Protein AF-A0A258KVS5-F1 (afdb_monomer)

Secondary structure (DSSP, 8-state):
-------TTTTTTSSSSTTTTHHHHHTTTGGG----HHHHHHHHHTT---TT-TTHHHHHHHHHHHHHHHHHHHHHHHHHHHHHHHHHHHHHHHHHHHHHHHHHHHHHHHHHHHHHHHHHHHHHHHHHHHHHHHHHHHH-S-EEEEEEEE-GGG-EEEEEEEES-SS-TT-EEEEEEEEEEE-TTS-EEEEEEEEE-TTS-EEE----HHHHHHTT--HHHHHHHHHH--PPPPP-

Foldseek 3Di:
DDDDPPDPVVVVPPVPPVPPPVVVVVVPPVPDDDPDPVVVVVCLVVVHDDPPCVDDSVVVVVVVVVVVVVVVVVVVVVVVVVVVVVVVVVVVVVVVVVVVVVVVVVVVVVVVVVVVVVVVVVVVVVVVVVVVVVVVFVVPQKDKDWDWDQDPPRKIKIKIWIARTPVPRLHTAKMWIWIWDAFPVRDIDIFTQWIAGLVRDTGGDPGDVVSCVRVVHDPVRSVVSNVVHPDDPRRD

Solvent-accessible surface area (backbone atoms only — not comparable to full-atom values): 13832 Å² total; per-residue (Å²): 136,83,89,79,85,78,64,79,69,63,69,67,63,68,68,66,66,73,63,68,67,66,59,67,67,58,70,77,64,69,90,76,68,82,97,47,78,67,58,57,56,54,30,61,75,67,75,47,93,60,96,85,51,92,57,62,58,60,53,50,52,51,51,50,52,48,53,50,50,51,52,51,49,52,51,52,50,53,50,52,51,52,52,48,58,50,51,51,53,54,47,52,54,50,49,52,53,50,52,53,52,48,53,52,50,52,53,52,48,54,52,51,53,52,53,50,52,51,53,52,51,53,50,55,51,50,55,52,51,50,51,52,51,52,49,51,50,69,72,34,63,55,50,77,50,78,49,77,41,85,44,76,95,85,31,41,40,36,22,40,37,34,22,49,27,88,89,47,71,82,46,54,65,42,32,40,25,33,33,61,48,72,34,99,86,73,47,79,43,73,49,59,49,28,35,43,36,48,89,62,51,69,46,70,43,85,70,56,66,68,59,29,61,64,63,71,53,50,75,68,55,52,52,56,51,46,72,65,50,72,74,78,78,55,68,130

pLDDT: mean 76.0, std 19.82, range [28.75, 96.19]

Structure (mmCIF, N/CA/C/O backbone):
data_AF-A0A258KVS5-F1
#
_entry.id   AF-A0A258KVS5-F1
#
loop_
_atom_site.group_PDB
_atom_site.id
_atom_site.type_symbol
_atom_site.label_atom_id
_atom_site.label_alt_id
_atom_site.label_comp_id
_atom_site.label_asym_id
_atom_site.label_entity_id
_atom_site.label_seq_id
_atom_site.pdbx_PDB_ins_code
_atom_site.Cartn_x
_atom_site.Cartn_y
_atom_site.Cartn_z
_atom_site.occupancy
_atom_site.B_iso_or_equiv
_atom_site.auth_seq_id
_atom_site.auth_comp_id
_atom_site.auth_asym_id
_atom_site.auth_atom_id
_atom_site.pdbx_PDB_model_num
ATOM 1 N N . MET A 1 1 ?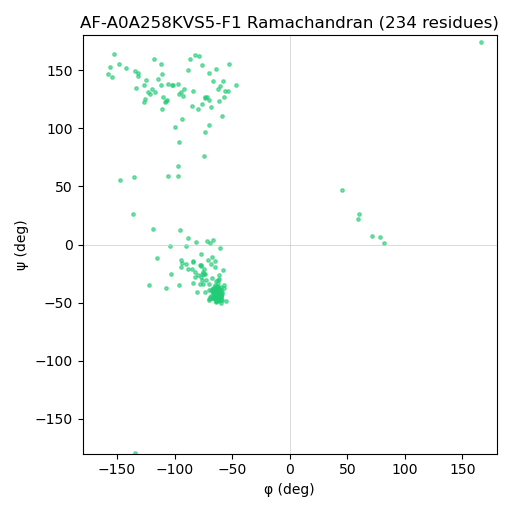 36.774 36.082 -33.974 1.00 36.44 1 MET A N 1
ATOM 2 C CA . MET A 1 1 ? 38.037 35.578 -34.550 1.00 36.44 1 MET A CA 1
ATOM 3 C C . MET A 1 1 ? 37.917 35.651 -36.054 1.00 36.44 1 MET A C 1
ATOM 5 O O . MET A 1 1 ? 36.883 35.271 -36.587 1.00 36.44 1 MET A O 1
ATOM 9 N N . ALA A 1 2 ? 38.902 36.298 -36.667 1.00 28.75 2 ALA A N 1
ATOM 10 C CA . ALA A 1 2 ? 38.872 36.787 -38.032 1.00 28.75 2 ALA A CA 1
ATOM 11 C C . ALA A 1 2 ? 39.049 35.677 -39.078 1.00 28.75 2 ALA A C 1
ATOM 13 O O . ALA A 1 2 ? 39.650 34.636 -38.829 1.00 28.75 2 ALA A O 1
ATOM 14 N N . SER A 1 3 ? 38.500 35.985 -40.246 1.00 33.06 3 SER A N 1
ATOM 15 C CA . SER A 1 3 ? 38.574 35.324 -41.542 1.00 33.06 3 SER A CA 1
ATOM 16 C C . SER A 1 3 ? 39.983 34.921 -41.982 1.00 33.06 3 SER A C 1
ATOM 18 O O . SER A 1 3 ? 40.904 35.734 -41.943 1.00 33.06 3 SER A O 1
ATOM 20 N N . GLY A 1 4 ? 40.098 33.712 -42.529 1.00 34.28 4 GLY A N 1
ATOM 21 C CA . GLY A 1 4 ? 41.262 33.233 -43.274 1.00 34.28 4 GLY A CA 1
ATOM 22 C C . GLY A 1 4 ? 40.831 32.512 -44.549 1.00 34.28 4 GLY A C 1
ATOM 23 O O . GLY A 1 4 ? 41.126 31.336 -44.719 1.00 34.28 4 GLY A O 1
ATOM 24 N N . PHE A 1 5 ? 40.091 33.199 -45.423 1.00 38.22 5 PHE A N 1
ATOM 25 C CA . PHE A 1 5 ? 39.993 32.803 -46.827 1.00 38.22 5 PHE A CA 1
ATOM 26 C C . PHE A 1 5 ? 41.329 33.175 -47.472 1.00 38.22 5 PHE A C 1
ATOM 28 O O . PHE A 1 5 ? 41.565 34.337 -47.796 1.00 38.22 5 PHE A O 1
ATOM 35 N N . VAL A 1 6 ? 42.233 32.203 -47.577 1.00 40.81 6 VAL A N 1
ATOM 36 C CA . VAL A 1 6 ? 43.393 32.340 -48.454 1.00 40.81 6 VAL A CA 1
ATOM 37 C C . VAL A 1 6 ? 42.910 32.034 -49.865 1.00 40.81 6 VAL A C 1
ATOM 39 O O . VAL A 1 6 ? 42.393 30.962 -50.167 1.00 40.81 6 VAL A O 1
ATOM 42 N N . ASP A 1 7 ? 43.018 33.076 -50.665 1.00 35.62 7 ASP A N 1
ATOM 43 C CA . ASP A 1 7 ? 42.535 33.278 -52.013 1.00 35.62 7 ASP A CA 1
ATOM 44 C C . ASP A 1 7 ? 43.112 32.232 -52.993 1.00 35.62 7 ASP A C 1
ATOM 46 O O . ASP A 1 7 ? 44.305 32.208 -53.303 1.00 35.62 7 ASP A O 1
ATOM 50 N N . LEU A 1 8 ? 42.250 31.328 -53.474 1.00 39.56 8 LEU A N 1
ATOM 51 C CA . LEU A 1 8 ? 42.591 30.243 -54.410 1.00 39.56 8 LEU A CA 1
ATOM 52 C C . LEU A 1 8 ? 42.980 30.780 -55.806 1.00 39.56 8 LEU A C 1
ATOM 54 O O . LEU A 1 8 ? 43.503 30.041 -56.638 1.00 39.56 8 LEU A O 1
ATOM 58 N N . LEU A 1 9 ? 42.751 32.072 -56.068 1.00 42.84 9 LEU A N 1
ATOM 59 C CA . LEU A 1 9 ? 43.090 32.731 -57.330 1.00 42.84 9 LEU A CA 1
ATOM 60 C C . LEU A 1 9 ? 44.546 33.217 -57.391 1.00 42.84 9 LEU A C 1
ATOM 62 O O . LEU A 1 9 ? 45.088 33.358 -58.486 1.00 42.84 9 LEU A O 1
ATOM 66 N N . THR A 1 10 ? 45.230 33.404 -56.257 1.00 46.06 10 THR A N 1
ATOM 67 C CA . THR A 1 10 ? 46.621 33.899 -56.255 1.00 46.06 10 THR A CA 1
ATOM 68 C C . THR A 1 10 ? 47.655 32.795 -56.502 1.00 46.06 10 THR A C 1
ATOM 70 O O . THR A 1 10 ? 48.731 33.073 -57.026 1.00 46.06 10 THR A O 1
ATOM 73 N N . VAL A 1 11 ? 47.333 31.527 -56.216 1.00 43.44 11 VAL A N 1
ATOM 74 C CA . VAL A 1 11 ? 48.232 30.386 -56.498 1.00 43.44 11 VAL A CA 1
ATOM 75 C C . VAL A 1 11 ? 48.241 30.025 -57.993 1.00 43.44 11 VAL A C 1
ATOM 77 O O . VAL A 1 11 ? 49.251 29.551 -58.508 1.00 43.44 11 VAL A O 1
ATOM 80 N N . GLY A 1 12 ? 47.166 30.335 -58.728 1.00 38.31 12 GLY A N 1
ATOM 81 C CA . GLY A 1 12 ? 47.080 30.103 -60.175 1.00 38.31 12 GLY A CA 1
ATOM 82 C C . GLY A 1 12 ? 47.888 31.084 -61.038 1.00 38.31 12 GLY A C 1
ATOM 83 O O . GLY A 1 12 ? 48.223 30.761 -62.174 1.00 38.31 12 GLY A O 1
ATOM 84 N N . ALA A 1 13 ? 48.236 32.264 -60.514 1.00 43.47 13 ALA A N 1
ATOM 85 C CA . ALA A 1 13 ? 48.866 33.333 -61.296 1.00 43.47 13 ALA A CA 1
ATOM 86 C C . ALA A 1 13 ? 50.408 33.345 -61.245 1.00 43.47 13 ALA A C 1
ATOM 88 O O . ALA A 1 13 ? 51.042 33.972 -62.089 1.00 43.47 13 ALA A O 1
ATOM 89 N N . VAL A 1 14 ? 51.034 32.645 -60.291 1.00 39.22 14 VAL A N 1
ATOM 90 C CA . VAL A 1 14 ? 52.507 32.641 -60.140 1.00 39.22 14 VAL A CA 1
ATOM 91 C C . VAL A 1 14 ? 53.177 31.523 -60.960 1.00 39.22 14 VAL A C 1
ATOM 93 O O . VAL A 1 14 ? 54.363 31.605 -61.270 1.00 39.22 14 VAL A O 1
ATOM 96 N N . GLY A 1 15 ? 52.423 30.513 -61.408 1.00 36.06 15 GLY A N 1
ATOM 97 C CA . GLY A 1 15 ? 52.955 29.413 -62.227 1.00 36.06 15 GLY A CA 1
ATOM 98 C C . GLY A 1 15 ? 53.182 29.746 -63.709 1.00 36.06 15 GLY A C 1
ATOM 99 O O . GLY A 1 15 ? 53.924 29.040 -64.387 1.00 36.06 15 GLY A O 1
ATOM 100 N N . THR A 1 16 ? 52.578 30.814 -64.235 1.00 42.34 16 THR A N 1
ATOM 101 C CA . THR A 1 16 ? 52.536 31.085 -65.685 1.00 42.34 16 THR A CA 1
ATOM 102 C C . THR A 1 16 ? 53.640 32.011 -66.200 1.00 42.34 16 THR A C 1
ATOM 104 O O . THR A 1 16 ? 53.875 32.050 -67.404 1.00 42.34 16 THR A O 1
ATOM 107 N N . ILE A 1 17 ? 54.378 32.710 -65.331 1.00 43.97 17 ILE A N 1
ATOM 108 C CA . ILE A 1 17 ? 55.394 33.691 -65.769 1.00 43.97 17 ILE A CA 1
ATOM 109 C C . ILE A 1 17 ? 56.811 33.084 -65.851 1.00 43.97 17 ILE A C 1
ATOM 111 O O . ILE A 1 17 ? 57.651 33.577 -66.601 1.00 43.97 17 ILE A O 1
ATOM 115 N N . ALA A 1 18 ? 57.082 31.952 -65.192 1.00 41.22 18 ALA A N 1
ATOM 116 C CA . ALA A 1 18 ? 58.404 31.311 -65.239 1.00 41.22 18 ALA A CA 1
ATOM 117 C C . ALA A 1 18 ? 58.687 30.527 -66.543 1.00 41.22 18 ALA A C 1
ATOM 119 O O . ALA A 1 18 ? 59.847 30.292 -66.876 1.00 41.22 18 ALA A O 1
ATOM 120 N N . PHE A 1 19 ? 57.657 30.171 -67.321 1.00 37.03 19 PHE A N 1
ATOM 121 C CA . PHE A 1 19 ? 57.820 29.448 -68.594 1.00 37.03 19 PHE A CA 1
ATOM 122 C C . PHE A 1 19 ? 58.135 30.354 -69.799 1.00 37.03 19 PHE A C 1
ATOM 124 O O . PHE A 1 19 ? 58.582 29.863 -70.832 1.00 37.03 19 PHE A O 1
ATOM 131 N N . GLY A 1 20 ? 57.947 31.673 -69.686 1.00 41.50 20 GLY A N 1
ATOM 132 C CA . GLY A 1 20 ? 58.030 32.586 -70.835 1.00 41.50 20 GLY A CA 1
ATOM 133 C C . GLY A 1 20 ? 59.446 32.893 -71.337 1.00 41.50 20 GLY A C 1
ATOM 134 O O . GLY A 1 20 ? 59.615 33.237 -72.503 1.00 41.50 20 GLY A O 1
ATOM 135 N N . VAL A 1 21 ? 60.476 32.761 -70.494 1.00 42.59 21 VAL A N 1
ATOM 136 C CA . VAL A 1 21 ? 61.839 33.221 -70.840 1.00 42.59 21 VAL A CA 1
ATOM 137 C C . VAL A 1 21 ? 62.775 32.065 -71.227 1.00 42.59 21 VAL A C 1
ATOM 139 O O . VAL A 1 21 ? 63.681 32.253 -72.035 1.00 42.59 21 VAL A O 1
ATOM 142 N N . GLY A 1 22 ? 62.523 30.841 -70.747 1.00 35.72 22 GLY A N 1
ATOM 143 C CA . GLY A 1 22 ? 63.329 29.659 -71.094 1.00 35.72 22 GLY A CA 1
ATOM 144 C C . GLY A 1 22 ? 63.110 29.132 -72.521 1.00 35.72 22 GLY A C 1
ATOM 145 O O . GLY A 1 22 ? 64.015 28.544 -73.109 1.00 35.72 22 GLY A O 1
ATOM 146 N N . VAL A 1 23 ? 61.936 29.388 -73.110 1.00 43.19 23 VAL A N 1
ATOM 147 C CA . VAL A 1 23 ? 61.556 28.890 -74.448 1.00 43.19 23 VAL A CA 1
ATOM 148 C C . VAL A 1 23 ? 62.272 29.643 -75.580 1.00 43.19 23 VAL A C 1
ATOM 150 O O . VAL A 1 23 ? 62.512 29.078 -76.644 1.00 43.19 23 VAL A O 1
ATOM 153 N N . ILE A 1 24 ? 62.694 30.892 -75.357 1.00 42.50 24 ILE A N 1
ATOM 154 C CA . ILE A 1 24 ? 63.277 31.732 -76.419 1.00 42.50 24 ILE A CA 1
ATOM 155 C C . ILE A 1 24 ? 64.755 31.394 -76.685 1.00 42.50 24 ILE A C 1
ATOM 157 O O . ILE A 1 24 ? 65.228 31.555 -77.808 1.00 42.50 24 ILE A O 1
ATOM 161 N N . VAL A 1 25 ? 65.490 30.852 -75.706 1.00 40.28 25 VAL A N 1
ATOM 162 C CA . VAL A 1 25 ? 66.917 30.513 -75.897 1.00 40.28 25 VAL A CA 1
ATOM 163 C C . VAL A 1 25 ? 67.105 29.153 -76.588 1.00 40.28 25 VAL A C 1
ATOM 165 O O . VAL A 1 25 ? 68.066 28.972 -77.334 1.00 40.28 25 VAL A O 1
ATOM 168 N N . LEU A 1 26 ? 66.165 28.215 -76.435 1.00 41.03 26 LEU A N 1
ATOM 169 C CA . LEU A 1 26 ? 66.233 26.899 -77.092 1.00 41.03 26 LEU A CA 1
ATOM 170 C C . LEU A 1 26 ? 65.863 26.929 -78.584 1.00 41.03 26 LEU A C 1
ATOM 172 O O . LEU A 1 26 ? 66.249 26.025 -79.323 1.00 41.03 26 LEU A O 1
ATOM 176 N N . PHE A 1 27 ? 65.192 27.983 -79.054 1.00 38.59 27 PHE A N 1
ATOM 177 C CA . PHE A 1 27 ? 64.803 28.124 -80.462 1.00 38.59 27 PHE A CA 1
ATOM 178 C C . PHE A 1 27 ? 65.981 28.392 -81.416 1.00 38.59 27 PHE A C 1
ATOM 180 O O . PHE A 1 27 ? 65.820 28.270 -82.625 1.00 38.59 27 PHE A O 1
ATOM 187 N N . ASN A 1 28 ? 67.166 28.745 -80.901 1.00 38.47 28 ASN A N 1
ATOM 188 C CA . ASN A 1 28 ? 68.306 29.146 -81.738 1.00 38.47 28 ASN A CA 1
ATOM 189 C C . ASN A 1 28 ? 69.404 28.073 -81.879 1.00 38.47 28 ASN A C 1
ATOM 191 O O . ASN A 1 28 ? 70.387 28.296 -82.577 1.00 38.47 28 ASN A O 1
ATOM 195 N N . ILE A 1 29 ? 69.263 26.911 -81.226 1.00 40.59 29 ILE A N 1
ATOM 196 C CA . ILE A 1 29 ? 70.264 25.822 -81.285 1.00 40.59 29 ILE A CA 1
ATOM 197 C C . ILE A 1 29 ? 69.701 24.555 -81.964 1.00 40.59 29 ILE A C 1
ATOM 199 O O . ILE A 1 29 ? 70.454 23.661 -82.342 1.00 40.59 29 ILE A O 1
ATOM 203 N N . SER A 1 30 ? 68.388 24.466 -82.204 1.00 38.56 30 SER A N 1
ATOM 204 C CA . SER A 1 30 ? 67.764 23.279 -82.812 1.00 38.56 30 SER A CA 1
ATOM 205 C C . SER A 1 30 ? 67.952 23.156 -84.331 1.00 38.56 30 SER A C 1
ATOM 207 O O . SER A 1 30 ? 67.651 22.104 -84.892 1.00 38.56 30 SER A O 1
ATOM 209 N N . SER A 1 31 ? 68.491 24.169 -85.018 1.00 41.91 31 SER A N 1
ATOM 210 C CA . SER A 1 31 ? 68.641 24.142 -86.480 1.00 41.91 31 SER A CA 1
ATOM 211 C C . SER A 1 31 ? 69.869 23.372 -86.991 1.00 41.91 31 SER A C 1
ATOM 213 O O . SER A 1 31 ? 70.094 23.346 -88.200 1.00 41.91 31 SER A O 1
ATOM 215 N N . THR A 1 32 ? 70.681 22.754 -86.120 1.00 45.75 32 THR A N 1
ATOM 216 C CA . THR A 1 32 ? 71.966 22.141 -86.524 1.00 45.75 32 THR A CA 1
ATOM 217 C C . THR A 1 32 ? 72.266 20.754 -85.939 1.00 45.75 32 THR A C 1
ATOM 219 O O . THR A 1 32 ? 73.435 20.375 -85.868 1.00 45.75 32 THR A O 1
ATOM 222 N N . MET A 1 33 ? 71.261 19.946 -85.571 1.00 46.28 33 MET A N 1
ATOM 223 C CA . MET A 1 33 ? 71.503 18.560 -85.121 1.00 46.28 33 MET A CA 1
ATOM 224 C C . MET A 1 33 ? 70.921 17.475 -86.046 1.00 46.28 33 MET A C 1
ATOM 226 O O . MET A 1 33 ? 69.843 17.656 -86.617 1.00 46.28 33 MET A O 1
ATOM 230 N N . PRO A 1 34 ? 71.644 16.348 -86.227 1.00 45.03 34 PRO A N 1
ATOM 231 C CA . PRO A 1 34 ? 71.310 15.314 -87.202 1.00 45.03 34 PRO A CA 1
ATOM 232 C C . PRO A 1 34 ? 70.049 14.530 -86.814 1.00 45.03 34 PRO A C 1
ATOM 234 O O . PRO A 1 34 ? 69.756 14.303 -85.640 1.00 45.03 34 PRO A O 1
ATOM 237 N N . LYS A 1 35 ? 69.303 14.103 -87.837 1.00 48.59 35 LYS A N 1
ATOM 238 C CA . LYS A 1 35 ? 68.058 13.329 -87.733 1.00 48.59 35 LYS A CA 1
ATOM 239 C C . LYS A 1 35 ? 68.349 11.870 -87.359 1.00 48.59 35 LYS A C 1
ATOM 241 O O . LYS A 1 35 ? 68.293 11.000 -88.223 1.00 48.59 35 LYS A O 1
ATOM 246 N N . ASP A 1 36 ? 68.659 11.615 -86.089 1.00 50.59 36 ASP A N 1
ATOM 247 C CA . ASP A 1 36 ? 68.833 10.262 -85.546 1.00 50.59 36 ASP A CA 1
ATOM 248 C C . ASP A 1 36 ? 67.648 9.826 -84.652 1.00 50.59 36 ASP A C 1
ATOM 250 O O . ASP A 1 36 ? 67.195 10.588 -83.791 1.00 50.59 36 ASP A O 1
ATOM 254 N N . PRO A 1 37 ? 67.165 8.571 -84.765 1.00 54.38 37 PRO A N 1
ATOM 255 C CA . PRO A 1 37 ? 65.982 8.067 -84.048 1.00 54.38 37 PRO A CA 1
ATOM 256 C C . PRO A 1 37 ? 66.176 7.929 -82.526 1.00 54.38 37 PRO A C 1
ATOM 258 O O . PRO A 1 37 ? 65.206 7.819 -81.774 1.00 54.38 37 PRO A O 1
ATOM 261 N N . ILE A 1 38 ? 67.423 7.941 -82.049 1.00 52.75 38 ILE A N 1
ATOM 262 C CA . ILE A 1 38 ? 67.758 7.896 -80.618 1.00 52.75 38 ILE A CA 1
ATOM 263 C C . ILE A 1 38 ? 67.499 9.265 -79.962 1.00 52.75 38 ILE A C 1
ATOM 265 O O . ILE A 1 38 ? 67.027 9.327 -78.826 1.00 52.75 38 ILE A O 1
ATOM 269 N N . VAL A 1 39 ? 67.719 10.358 -80.701 1.00 54.00 39 VAL A N 1
ATOM 270 C CA . VAL A 1 39 ? 67.508 11.737 -80.232 1.00 54.00 39 VAL A CA 1
ATOM 271 C C . VAL A 1 39 ? 66.013 12.034 -80.075 1.00 54.00 39 VAL A C 1
ATOM 273 O O . VAL A 1 39 ? 65.602 12.596 -79.064 1.00 54.00 39 VAL A O 1
ATOM 276 N N . ALA A 1 40 ? 65.172 11.548 -80.992 1.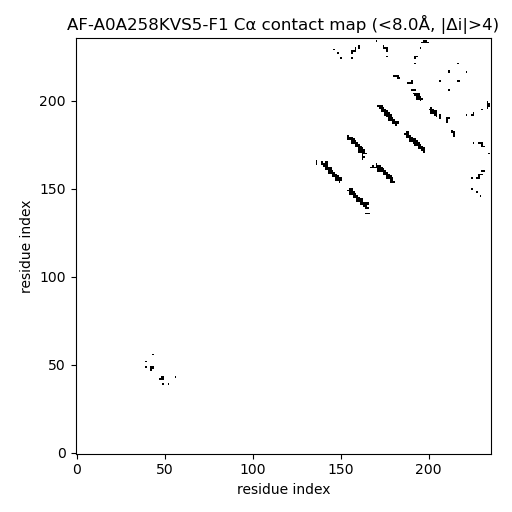00 51.69 40 ALA A N 1
ATOM 277 C CA . ALA A 1 40 ? 63.713 11.674 -80.898 1.00 51.69 40 ALA A CA 1
ATOM 278 C C . ALA A 1 40 ? 63.123 10.978 -79.651 1.00 51.69 40 ALA A C 1
ATOM 280 O O . ALA A 1 40 ? 62.225 11.514 -79.000 1.00 51.69 40 ALA A O 1
ATOM 281 N N . LYS A 1 41 ? 63.664 9.814 -79.256 1.00 51.75 41 LYS A N 1
ATOM 282 C CA . LYS A 1 41 ? 63.253 9.114 -78.022 1.00 51.75 41 LYS A CA 1
ATOM 283 C C . LYS A 1 41 ? 63.666 9.857 -76.750 1.00 51.75 41 LYS A C 1
ATOM 285 O O . LYS A 1 41 ? 62.883 9.904 -75.805 1.00 51.75 41 LYS A O 1
ATOM 290 N N . ALA A 1 42 ? 64.860 10.451 -76.727 1.00 52.06 42 ALA A N 1
ATOM 291 C CA . ALA A 1 42 ? 65.316 11.269 -75.602 1.00 52.06 42 ALA A CA 1
ATOM 292 C C . ALA A 1 42 ? 64.484 12.558 -75.457 1.00 52.06 42 ALA A C 1
ATOM 294 O O . ALA A 1 42 ? 64.134 12.942 -74.344 1.00 52.06 42 ALA A O 1
ATOM 295 N N . LEU A 1 43 ? 64.096 13.180 -76.575 1.00 54.28 43 LEU A N 1
ATOM 296 C CA . LEU A 1 43 ? 63.262 14.387 -76.592 1.00 54.28 43 LEU A CA 1
ATOM 297 C C . LEU A 1 43 ? 61.807 14.123 -76.165 1.00 54.28 43 LEU A C 1
ATOM 299 O O . LEU A 1 43 ? 61.231 14.945 -75.459 1.00 54.28 43 LEU A O 1
ATOM 303 N N . CYS A 1 44 ? 61.245 12.952 -76.490 1.00 55.66 44 CYS A N 1
ATOM 304 C CA . CYS A 1 44 ? 59.922 12.522 -76.011 1.00 55.66 44 CYS A CA 1
ATOM 305 C C . CYS A 1 44 ? 59.905 12.251 -74.484 1.00 55.66 44 CYS A C 1
ATOM 307 O O . CYS A 1 44 ? 58.883 12.471 -73.837 1.00 55.66 44 CYS A O 1
ATOM 309 N N . PHE A 1 45 ? 61.035 11.841 -73.884 1.00 54.06 45 PHE A N 1
ATOM 310 C CA . PHE A 1 45 ? 61.190 11.712 -72.422 1.00 54.06 45 PHE A CA 1
ATOM 311 C C . PHE A 1 45 ? 61.391 13.069 -71.714 1.00 54.06 45 PHE A C 1
ATOM 313 O O . PHE A 1 45 ? 61.012 13.217 -70.557 1.00 54.06 45 PHE A O 1
ATOM 320 N N . LEU A 1 46 ? 61.962 14.061 -72.410 1.00 53.19 46 LEU A N 1
ATOM 321 C CA . LEU A 1 46 ? 62.268 15.412 -71.906 1.00 53.19 46 LEU A CA 1
ATOM 322 C C . LEU A 1 46 ? 61.184 16.468 -72.220 1.00 53.19 46 LEU A C 1
ATOM 324 O O . LEU A 1 46 ? 61.433 17.658 -72.057 1.00 53.19 46 LEU A O 1
ATOM 328 N N . GLU A 1 47 ? 59.996 16.049 -72.668 1.00 52.09 47 GLU A N 1
ATOM 329 C CA . GLU A 1 47 ? 58.837 16.914 -72.970 1.00 52.09 47 GLU A CA 1
ATOM 330 C C . GLU A 1 47 ? 59.060 18.007 -74.041 1.00 52.09 47 GLU A C 1
ATOM 332 O O . GLU A 1 47 ? 58.302 18.976 -74.106 1.00 52.09 47 GLU A O 1
ATOM 337 N N . LEU A 1 48 ? 60.049 17.858 -74.929 1.00 49.22 48 LEU A N 1
ATOM 338 C CA . LEU A 1 48 ? 60.290 18.813 -76.019 1.00 49.22 48 LEU A CA 1
ATOM 339 C C . LEU A 1 48 ? 59.585 18.364 -77.315 1.00 49.22 48 LEU A C 1
ATOM 341 O O . LEU A 1 48 ? 59.743 17.207 -77.717 1.00 49.22 48 LEU A O 1
ATOM 345 N N . PRO A 1 49 ? 58.826 19.242 -78.006 1.00 46.88 49 PRO A N 1
ATOM 346 C CA . PRO A 1 49 ? 58.175 18.888 -79.264 1.00 46.88 49 PRO A CA 1
ATOM 347 C C . PRO A 1 49 ? 59.228 18.679 -80.364 1.00 46.88 49 PRO A C 1
ATOM 349 O O . PRO A 1 49 ? 59.969 19.598 -80.707 1.00 46.88 49 PRO A O 1
ATOM 352 N N . TYR A 1 50 ? 59.299 17.462 -80.912 1.00 44.94 50 TYR A N 1
ATOM 353 C CA . TYR A 1 50 ? 60.149 17.120 -82.055 1.00 44.94 50 TYR A CA 1
ATOM 354 C C . TYR A 1 50 ? 59.283 16.911 -83.302 1.00 44.94 50 TYR A C 1
ATOM 356 O O . TYR A 1 50 ? 58.380 16.076 -83.314 1.00 44.94 50 TYR A O 1
ATOM 364 N N . GLU A 1 51 ? 59.583 17.672 -84.351 1.00 47.62 51 GLU A N 1
ATOM 365 C CA . GLU A 1 51 ? 58.763 17.880 -85.557 1.00 47.62 51 GLU A CA 1
ATOM 366 C C . GLU A 1 51 ? 58.633 16.650 -86.483 1.00 47.62 51 GLU A C 1
ATOM 368 O O . GLU A 1 51 ? 58.005 16.736 -87.531 1.00 47.62 51 GLU A O 1
ATOM 373 N N . SER A 1 52 ? 59.226 15.496 -86.146 1.00 48.19 52 SER A N 1
ATOM 374 C CA . SER A 1 52 ? 59.253 14.329 -87.046 1.00 48.19 52 SER A CA 1
ATOM 375 C C . SER A 1 52 ? 58.576 13.059 -86.520 1.00 48.19 52 SER A C 1
ATOM 377 O O . SER A 1 52 ? 58.774 11.996 -87.109 1.00 48.19 52 SER A O 1
ATOM 379 N N . ASP A 1 53 ? 57.792 13.124 -85.441 1.00 50.28 53 ASP A N 1
ATOM 380 C CA . ASP A 1 53 ? 57.022 11.962 -84.969 1.00 50.28 53 ASP A CA 1
ATOM 381 C C . ASP A 1 53 ? 55.684 12.370 -84.320 1.00 50.28 53 ASP A C 1
ATOM 383 O O . ASP A 1 53 ? 55.383 12.046 -83.169 1.00 50.28 53 ASP A O 1
ATOM 387 N N . GLU A 1 54 ? 54.869 13.119 -85.073 1.00 52.84 54 GLU A N 1
ATOM 388 C CA . GLU A 1 54 ? 53.600 13.733 -84.633 1.00 52.84 54 GLU A CA 1
ATOM 389 C C . GLU A 1 54 ? 52.514 12.742 -84.152 1.00 52.84 54 GLU A C 1
ATOM 391 O O . GLU A 1 54 ? 51.457 13.158 -83.683 1.00 52.84 54 GLU A O 1
ATOM 396 N N . GLY A 1 55 ? 52.742 11.426 -84.212 1.00 55.75 55 GLY A N 1
ATOM 397 C CA . GLY A 1 55 ? 51.741 10.421 -83.833 1.00 55.75 55 GLY A CA 1
ATOM 398 C C . GLY A 1 55 ? 52.156 9.452 -82.728 1.00 55.75 55 GLY A C 1
ATOM 399 O O . GLY A 1 55 ? 51.308 9.024 -81.939 1.00 55.75 55 GLY A O 1
ATOM 400 N N . SER A 1 56 ? 53.432 9.062 -82.653 1.00 60.06 56 SER A N 1
ATOM 401 C CA . SER A 1 56 ? 53.846 7.927 -81.815 1.00 60.06 56 SER A CA 1
ATOM 402 C C . SER A 1 56 ? 53.993 8.305 -80.330 1.00 60.06 56 SER A C 1
ATOM 404 O O . SER A 1 56 ? 53.519 7.572 -79.453 1.00 60.06 56 SER A O 1
ATOM 406 N N . CYS A 1 57 ? 54.561 9.483 -80.042 1.00 61.09 57 CYS A N 1
ATOM 407 C CA . CYS A 1 57 ? 54.816 9.974 -78.684 1.00 61.09 57 CYS A CA 1
ATOM 408 C C . CYS A 1 57 ? 53.500 10.337 -77.964 1.00 61.09 57 CYS A C 1
ATOM 410 O O . CYS A 1 57 ? 53.234 9.857 -76.859 1.00 61.09 57 CYS A O 1
ATOM 412 N N . PHE A 1 58 ? 52.603 11.076 -78.631 1.00 63.31 58 PHE A N 1
ATOM 413 C CA . PHE A 1 58 ? 51.280 11.427 -78.096 1.00 63.31 58 PHE A CA 1
ATOM 414 C C . PHE A 1 58 ? 50.404 10.193 -77.843 1.00 63.31 58 PHE A C 1
ATOM 416 O O . PHE A 1 58 ? 49.813 10.057 -76.773 1.00 63.31 58 PHE A O 1
ATOM 423 N N . LYS A 1 59 ? 50.362 9.241 -78.786 1.00 68.12 59 LYS A N 1
ATOM 424 C CA . LYS A 1 59 ? 49.585 7.999 -78.636 1.00 68.12 59 LYS A CA 1
ATOM 425 C C . LYS A 1 59 ? 50.091 7.137 -77.480 1.00 68.12 59 LYS A C 1
ATOM 427 O O . LYS A 1 59 ? 49.286 6.504 -76.801 1.00 68.12 59 LYS A O 1
ATOM 432 N N . THR A 1 60 ? 51.401 7.117 -77.245 1.00 72.81 60 THR A N 1
ATOM 433 C CA . THR A 1 60 ? 51.999 6.395 -76.113 1.00 72.81 60 THR A CA 1
ATOM 434 C C . THR A 1 60 ? 51.639 7.064 -74.784 1.00 72.81 60 THR A C 1
ATOM 436 O O . THR A 1 60 ? 51.159 6.380 -73.882 1.00 72.81 60 THR A O 1
ATOM 439 N N . ARG A 1 61 ? 51.738 8.398 -74.692 1.00 70.06 61 ARG A N 1
ATOM 440 C CA . ARG A 1 61 ? 51.341 9.175 -73.502 1.00 70.06 61 ARG A CA 1
ATOM 441 C C . ARG A 1 61 ? 49.850 9.042 -73.191 1.00 70.06 61 ARG A C 1
ATOM 443 O O . ARG A 1 61 ? 49.481 8.844 -72.040 1.00 70.06 61 ARG A O 1
ATOM 450 N N . LEU A 1 62 ? 48.995 9.099 -74.211 1.00 71.19 62 LEU A N 1
ATOM 451 C CA . LEU A 1 62 ? 47.547 8.973 -74.053 1.00 71.19 62 LEU A CA 1
ATOM 452 C C . LEU A 1 62 ? 47.148 7.559 -73.610 1.00 71.19 62 LEU A C 1
ATOM 454 O O . LEU A 1 62 ? 46.304 7.413 -72.733 1.00 71.19 62 LEU A O 1
ATOM 458 N N . LYS A 1 63 ? 47.802 6.517 -74.141 1.00 75.62 63 LYS A N 1
ATOM 459 C CA . LYS A 1 63 ? 47.630 5.140 -73.651 1.00 75.62 63 LYS A CA 1
ATOM 460 C C . LYS A 1 63 ? 48.080 4.982 -72.201 1.00 75.62 63 LYS A C 1
ATOM 462 O O . LYS A 1 63 ? 47.369 4.355 -71.425 1.00 75.62 63 LYS A O 1
ATOM 467 N N . GLN A 1 64 ? 49.225 5.556 -71.835 1.00 77.56 64 GLN A N 1
ATOM 468 C CA . GLN A 1 64 ? 49.736 5.493 -70.468 1.00 77.56 64 GLN A CA 1
ATOM 469 C C . GLN A 1 64 ? 48.808 6.232 -69.491 1.00 77.56 64 GLN A C 1
ATOM 471 O O . GLN A 1 64 ? 48.406 5.652 -68.487 1.00 77.56 64 GLN A O 1
ATOM 476 N N . GLY A 1 65 ? 48.371 7.449 -69.831 1.00 75.69 65 GLY A N 1
ATOM 477 C CA . GLY A 1 65 ? 47.427 8.226 -69.023 1.00 75.69 65 GLY A CA 1
ATOM 478 C C . GLY A 1 65 ? 46.052 7.564 -68.887 1.00 75.69 65 GLY A C 1
ATOM 479 O O . GLY A 1 65 ? 45.494 7.553 -67.794 1.00 75.69 65 GLY A O 1
ATOM 480 N N . LEU A 1 66 ? 45.526 6.950 -69.955 1.00 78.38 66 LEU A N 1
ATOM 481 C CA . LEU A 1 66 ? 44.295 6.151 -69.883 1.00 78.38 66 LEU A CA 1
ATOM 482 C C . LEU A 1 66 ? 44.469 4.924 -68.984 1.00 78.38 66 LEU A C 1
ATOM 484 O O . LEU A 1 66 ? 43.612 4.682 -68.143 1.00 78.38 66 LEU A O 1
ATOM 488 N N . SER A 1 67 ? 45.584 4.196 -69.105 1.00 80.88 67 SER A N 1
ATOM 489 C CA . SER A 1 67 ? 45.848 3.024 -68.258 1.00 80.88 67 SER A CA 1
ATOM 490 C C . SER A 1 67 ? 46.019 3.387 -66.780 1.00 80.88 67 SER A C 1
ATOM 492 O O . SER A 1 67 ? 45.593 2.649 -65.895 1.00 80.88 67 SER A O 1
ATOM 494 N N . GLU A 1 68 ? 46.604 4.551 -66.490 1.00 85.38 68 GLU A N 1
ATOM 495 C CA . GLU A 1 68 ? 46.758 5.042 -65.125 1.00 85.38 68 GLU A CA 1
ATOM 496 C C . GLU A 1 68 ? 45.424 5.531 -64.552 1.00 85.38 68 GLU A C 1
ATOM 498 O O . GLU A 1 68 ? 45.095 5.206 -63.412 1.00 85.38 68 GLU A O 1
ATOM 503 N N . MET A 1 69 ? 44.614 6.230 -65.355 1.00 80.50 69 MET A N 1
ATOM 504 C CA . MET A 1 69 ? 43.261 6.640 -64.978 1.00 80.50 69 MET A CA 1
ATOM 505 C C . MET A 1 69 ? 42.351 5.431 -64.729 1.00 80.50 69 MET A C 1
ATOM 507 O O . MET A 1 69 ? 41.627 5.418 -63.737 1.00 80.50 69 MET A O 1
ATOM 511 N N . GLU A 1 70 ? 42.410 4.407 -65.582 1.00 86.31 70 GLU A N 1
ATOM 512 C CA . GLU A 1 70 ? 41.669 3.153 -65.416 1.00 86.31 70 GLU A CA 1
ATOM 513 C C . GLU A 1 70 ? 42.073 2.451 -64.114 1.00 86.31 70 GLU A C 1
ATOM 515 O O . GLU A 1 70 ? 41.211 2.113 -63.304 1.00 86.31 70 GLU A O 1
ATOM 520 N N . ARG A 1 71 ? 43.380 2.359 -63.828 1.00 89.31 71 ARG A N 1
ATOM 521 C CA . ARG A 1 71 ? 43.887 1.795 -62.569 1.00 89.31 71 ARG A CA 1
ATOM 522 C C . ARG A 1 71 ? 43.411 2.579 -61.342 1.00 89.31 71 ARG A C 1
ATOM 524 O O . ARG A 1 71 ? 43.011 1.976 -60.349 1.00 89.31 71 ARG A O 1
ATOM 531 N N . VAL A 1 72 ? 43.452 3.913 -61.385 1.00 89.75 72 VAL A N 1
ATOM 532 C CA . VAL A 1 72 ? 42.971 4.768 -60.284 1.00 89.75 72 VAL A CA 1
ATOM 533 C C . VAL A 1 72 ? 41.461 4.618 -60.103 1.00 89.75 72 VAL A C 1
ATOM 535 O O . VAL A 1 72 ? 40.989 4.519 -58.971 1.00 89.75 72 VAL A O 1
ATOM 538 N N . TYR A 1 73 ? 40.702 4.553 -61.196 1.00 89.75 73 TYR A N 1
ATOM 539 C CA . TYR A 1 73 ? 39.257 4.355 -61.157 1.00 89.75 73 TYR A CA 1
ATOM 540 C C . TYR A 1 73 ? 38.884 2.996 -60.554 1.00 89.75 73 TYR A C 1
ATOM 542 O O . TYR A 1 73 ? 38.018 2.935 -59.679 1.00 89.75 73 TYR A O 1
ATOM 550 N N . GLU A 1 74 ? 39.559 1.915 -60.953 1.00 91.00 74 GLU A N 1
ATOM 551 C CA . GLU A 1 74 ? 39.351 0.592 -60.359 1.00 91.00 74 GLU A CA 1
ATOM 552 C C . GLU A 1 74 ? 39.692 0.574 -58.867 1.00 91.00 74 GLU A C 1
ATOM 554 O O . GLU A 1 74 ? 38.920 0.036 -58.073 1.00 91.00 74 GLU A O 1
ATOM 559 N N . GLN A 1 75 ? 40.789 1.221 -58.461 1.00 91.62 75 GLN A N 1
ATOM 560 C CA . GLN A 1 75 ? 41.153 1.344 -57.048 1.00 91.62 75 GLN A CA 1
ATOM 561 C C . GLN A 1 75 ? 40.100 2.115 -56.245 1.00 91.62 75 GLN A C 1
ATOM 563 O O . GLN A 1 75 ? 39.675 1.649 -55.190 1.00 91.62 75 GLN A O 1
ATOM 568 N N . GLN A 1 76 ? 39.620 3.254 -56.751 1.00 90.00 76 GLN A N 1
ATOM 569 C CA . GLN A 1 76 ? 38.558 4.025 -56.095 1.00 90.00 76 GLN A CA 1
ATOM 570 C C . GLN A 1 76 ? 37.235 3.256 -56.036 1.00 90.00 76 GLN A C 1
ATOM 572 O O . GLN A 1 76 ? 36.500 3.354 -55.052 1.00 90.00 76 GLN A O 1
ATOM 577 N N . LYS A 1 77 ? 36.915 2.482 -57.079 1.00 91.81 77 LYS A N 1
ATOM 578 C CA . LYS A 1 77 ? 35.732 1.620 -57.097 1.00 91.81 77 LYS A CA 1
ATOM 579 C C . LYS A 1 77 ? 35.833 0.543 -56.017 1.00 91.81 77 LYS A C 1
ATOM 581 O O . LYS A 1 77 ? 34.893 0.395 -55.246 1.00 91.81 77 LYS A O 1
ATOM 586 N N . GLN A 1 78 ? 36.970 -0.147 -55.921 1.00 92.56 78 GLN A N 1
ATOM 587 C CA . GLN A 1 78 ? 37.202 -1.165 -54.892 1.00 92.56 78 GLN A CA 1
ATOM 588 C C . GLN A 1 78 ? 37.156 -0.580 -53.475 1.00 92.56 78 GLN A C 1
ATOM 590 O O . GLN A 1 78 ? 36.538 -1.175 -52.597 1.00 92.56 78 GLN A O 1
ATOM 595 N N . GLN A 1 79 ? 37.749 0.597 -53.255 1.00 92.62 79 GLN A N 1
ATOM 596 C CA . GLN A 1 79 ? 37.701 1.279 -51.957 1.00 92.62 79 GLN A CA 1
ATOM 597 C C . GLN A 1 79 ? 36.269 1.652 -51.561 1.00 92.62 79 GLN A C 1
ATOM 599 O O . GLN A 1 79 ? 35.849 1.347 -50.448 1.00 92.62 79 GLN A O 1
ATOM 604 N N . ARG A 1 80 ? 35.483 2.234 -52.478 1.00 91.31 80 ARG A N 1
ATOM 605 C CA . ARG A 1 80 ? 34.072 2.551 -52.198 1.00 91.31 80 ARG A CA 1
ATOM 606 C C . ARG A 1 80 ? 33.229 1.315 -51.919 1.00 91.31 80 ARG A C 1
ATOM 608 O O . ARG A 1 80 ? 32.374 1.368 -51.044 1.00 91.31 80 ARG A O 1
ATOM 615 N N . GLU A 1 81 ? 33.467 0.222 -52.637 1.00 92.88 81 GLU A N 1
ATOM 616 C CA . GLU A 1 81 ? 32.766 -1.042 -52.401 1.00 92.88 81 GLU A CA 1
ATOM 617 C C . GLU A 1 81 ? 33.061 -1.579 -50.990 1.00 92.88 81 GLU A C 1
ATOM 619 O O . GLU A 1 81 ? 32.149 -1.967 -50.264 1.00 92.88 81 GLU A O 1
ATOM 624 N N . GLN A 1 82 ? 34.327 -1.531 -50.558 1.00 93.94 82 GLN A N 1
ATOM 625 C CA . GLN A 1 82 ? 34.729 -1.941 -49.209 1.00 93.94 82 GLN A CA 1
ATOM 626 C C . GLN A 1 82 ? 34.124 -1.043 -48.122 1.00 93.94 82 GLN A C 1
ATOM 628 O O . GLN A 1 82 ? 33.616 -1.553 -47.123 1.00 93.94 82 GLN A O 1
ATOM 633 N N . GLU A 1 83 ? 34.133 0.278 -48.319 1.00 94.06 83 GLU A N 1
ATOM 634 C CA . GLU A 1 83 ? 33.493 1.227 -47.401 1.00 94.06 83 GLU A CA 1
ATOM 635 C C . GLU A 1 83 ? 31.982 0.996 -47.304 1.00 94.06 83 GLU A C 1
ATOM 637 O O . GLU A 1 83 ? 31.416 1.065 -46.212 1.00 94.06 83 GLU A O 1
ATOM 642 N N . PHE A 1 84 ? 31.322 0.707 -48.428 1.00 94.75 84 PHE A N 1
ATOM 643 C CA . PHE A 1 84 ? 29.894 0.412 -48.455 1.00 94.75 84 PHE A CA 1
ATOM 644 C C . PHE A 1 84 ? 29.582 -0.868 -47.674 1.00 94.75 84 PHE A C 1
ATOM 646 O O . PHE A 1 84 ? 28.757 -0.834 -46.765 1.00 94.75 84 PHE A O 1
ATOM 653 N N . GLN A 1 85 ? 30.315 -1.956 -47.930 1.00 94.44 85 GLN A N 1
ATOM 654 C CA . GLN A 1 85 ? 30.162 -3.220 -47.198 1.00 94.44 85 GLN A CA 1
ATOM 655 C C . GLN A 1 85 ? 30.480 -3.090 -45.703 1.00 94.44 85 GLN A C 1
ATOM 657 O O . GLN A 1 85 ? 29.947 -3.828 -44.871 1.00 94.44 85 GLN A O 1
ATOM 662 N N . GLN A 1 86 ? 31.392 -2.192 -45.323 1.00 94.81 86 GLN A N 1
ATOM 663 C CA . GLN A 1 86 ? 31.651 -1.912 -43.915 1.00 94.81 86 GLN A CA 1
ATOM 664 C C . GLN A 1 86 ? 30.475 -1.164 -43.277 1.00 94.81 86 GLN A C 1
ATOM 666 O O . GLN A 1 86 ? 29.994 -1.585 -42.228 1.00 94.81 86 GLN A O 1
ATOM 671 N N . LYS A 1 87 ? 29.970 -0.112 -43.931 1.00 93.44 87 LYS A N 1
ATOM 672 C CA . LYS A 1 87 ? 28.812 0.653 -43.446 1.00 93.44 87 LYS A CA 1
ATOM 673 C C . LYS A 1 87 ? 27.544 -0.186 -43.364 1.00 93.44 87 LYS A C 1
ATOM 675 O O . LYS A 1 87 ? 26.777 -0.008 -42.427 1.00 93.44 87 LYS A O 1
ATOM 680 N N . GLU A 1 88 ? 27.331 -1.094 -44.311 1.00 94.12 88 GLU A N 1
ATOM 681 C CA . GLU A 1 88 ? 26.202 -2.026 -44.299 1.00 94.12 88 GLU A CA 1
ATOM 682 C C . GLU A 1 88 ? 26.257 -2.925 -43.057 1.00 94.12 88 GLU A C 1
ATOM 684 O O . GLU A 1 88 ? 25.306 -2.963 -42.283 1.00 94.12 88 GLU A O 1
ATOM 689 N N . ARG A 1 89 ? 27.422 -3.521 -42.764 1.00 94.06 89 ARG A N 1
ATOM 690 C CA . ARG A 1 89 ? 27.624 -4.322 -41.544 1.00 94.06 89 ARG A CA 1
ATOM 691 C C . ARG A 1 89 ? 27.455 -3.515 -40.256 1.00 94.06 89 ARG A C 1
ATOM 693 O O . ARG A 1 89 ? 26.880 -4.013 -39.291 1.00 94.06 89 ARG A O 1
ATOM 700 N N . GLU A 1 90 ? 27.962 -2.284 -40.218 1.00 95.75 90 GLU A N 1
ATOM 701 C CA . GLU A 1 90 ? 27.800 -1.388 -39.066 1.00 95.75 90 GLU A CA 1
ATOM 702 C C . GLU A 1 90 ? 26.329 -0.999 -38.849 1.00 95.75 90 GLU A C 1
ATOM 704 O O . GLU A 1 90 ? 25.854 -0.946 -37.707 1.00 95.75 90 GLU A O 1
ATOM 709 N N . LEU A 1 91 ? 25.594 -0.755 -39.936 1.00 95.06 91 LEU A N 1
ATOM 710 C CA . LEU A 1 91 ? 24.174 -0.438 -39.890 1.00 95.06 91 LEU A CA 1
ATOM 711 C C . LEU A 1 91 ? 23.358 -1.643 -39.422 1.00 95.06 91 LEU A C 1
ATOM 713 O O . LEU A 1 91 ? 22.550 -1.485 -38.511 1.00 95.06 91 LEU A O 1
ATOM 717 N N . ASP A 1 92 ? 23.615 -2.834 -39.960 1.00 95.56 92 ASP A N 1
ATOM 718 C CA . ASP A 1 92 ? 22.945 -4.070 -39.545 1.00 95.56 92 ASP A CA 1
ATOM 719 C C . ASP A 1 92 ? 23.175 -4.367 -38.061 1.00 95.56 92 ASP A C 1
ATOM 721 O O . ASP A 1 92 ? 22.223 -4.632 -37.324 1.00 95.56 92 ASP A O 1
ATOM 725 N N . ALA A 1 93 ? 24.415 -4.226 -37.580 1.00 94.81 93 ALA A N 1
ATOM 726 C CA . ALA A 1 93 ? 24.729 -4.377 -36.160 1.00 94.81 93 ALA A CA 1
ATOM 727 C C . ALA A 1 93 ? 23.983 -3.346 -35.293 1.00 94.81 93 ALA A C 1
ATOM 729 O O . ALA A 1 93 ? 23.501 -3.660 -34.201 1.00 94.81 93 ALA A O 1
ATOM 730 N N . THR A 1 94 ? 23.851 -2.110 -35.781 1.00 95.31 94 THR A N 1
ATOM 731 C CA . THR A 1 94 ? 23.106 -1.056 -35.082 1.00 95.31 94 THR A CA 1
ATOM 732 C C . THR A 1 94 ? 21.611 -1.354 -35.053 1.00 95.31 94 THR A C 1
ATOM 734 O O . THR A 1 94 ? 20.983 -1.197 -34.005 1.00 95.31 94 THR A O 1
ATOM 737 N N . ILE A 1 95 ? 21.038 -1.796 -36.174 1.00 95.81 95 ILE A N 1
ATOM 738 C CA . ILE A 1 95 ? 19.630 -2.189 -36.274 1.00 95.81 95 ILE A CA 1
ATOM 739 C C . ILE A 1 95 ? 19.355 -3.329 -35.301 1.00 95.81 95 ILE A C 1
ATOM 741 O O . ILE A 1 95 ? 18.452 -3.199 -34.478 1.00 95.81 95 ILE A O 1
ATOM 745 N N . GLN A 1 96 ? 20.174 -4.382 -35.318 1.00 96.06 96 GLN A N 1
ATOM 746 C CA . GLN A 1 96 ? 20.024 -5.517 -34.413 1.00 96.06 96 GLN A CA 1
ATOM 747 C C . GLN A 1 96 ? 20.028 -5.066 -32.947 1.00 96.06 96 GLN A C 1
ATOM 749 O O . GLN A 1 96 ? 19.107 -5.391 -32.197 1.00 96.06 96 GLN A O 1
ATOM 754 N N . LYS A 1 97 ? 21.003 -4.237 -32.554 1.00 96.19 97 LYS A N 1
ATOM 755 C CA . LYS A 1 97 ? 21.079 -3.703 -31.190 1.00 96.19 97 LYS A CA 1
ATOM 756 C C . LYS A 1 97 ? 19.831 -2.900 -30.809 1.00 96.19 97 LYS A C 1
ATOM 758 O O . LYS A 1 97 ? 19.317 -3.045 -29.704 1.00 96.19 97 LYS A O 1
ATOM 763 N N . ARG A 1 98 ? 19.321 -2.055 -31.711 1.00 95.31 98 ARG A N 1
ATOM 764 C CA . ARG A 1 98 ? 18.096 -1.276 -31.464 1.00 95.31 98 ARG A CA 1
ATOM 765 C C . ARG A 1 98 ? 16.863 -2.162 -31.355 1.00 95.31 98 ARG A C 1
ATOM 767 O O . ARG A 1 98 ? 16.010 -1.897 -30.515 1.00 95.31 98 ARG A O 1
ATOM 774 N N . THR A 1 99 ? 16.767 -3.208 -32.168 1.00 96.12 99 THR A N 1
ATOM 775 C CA . THR A 1 99 ? 15.675 -4.182 -32.092 1.00 96.12 99 THR A CA 1
ATOM 776 C C . THR A 1 99 ? 15.688 -4.926 -30.758 1.00 96.12 99 THR A C 1
ATOM 778 O O . THR A 1 99 ? 14.637 -5.066 -30.137 1.00 96.12 99 THR A O 1
ATOM 781 N N . GLU A 1 100 ? 16.861 -5.336 -30.274 1.00 95.81 100 GLU A N 1
ATOM 782 C CA . GLU A 1 100 ? 17.015 -5.962 -28.955 1.00 95.81 100 GLU A CA 1
ATOM 783 C C . GLU A 1 100 ? 16.641 -4.996 -27.813 1.00 95.81 100 GLU A C 1
ATOM 785 O O . GLU A 1 100 ? 15.896 -5.370 -26.906 1.00 95.81 100 GLU A O 1
ATOM 790 N N . GLU A 1 101 ? 17.084 -3.733 -27.880 1.00 95.56 101 GLU A N 1
ATOM 791 C CA . GLU A 1 101 ? 16.705 -2.686 -26.916 1.00 95.56 101 GLU A CA 1
ATOM 792 C C . GLU A 1 101 ? 15.184 -2.455 -26.887 1.00 95.56 101 GLU A C 1
ATOM 794 O O . GLU A 1 101 ? 14.593 -2.355 -25.810 1.00 95.56 101 GLU A O 1
ATOM 799 N N . LEU A 1 102 ? 14.534 -2.402 -28.055 1.00 95.88 102 LEU A N 1
ATOM 800 C CA . LEU A 1 102 ? 13.082 -2.240 -28.159 1.00 95.88 102 LEU A CA 1
ATOM 801 C C . LEU A 1 102 ? 12.333 -3.438 -27.572 1.00 95.88 102 LEU A C 1
ATOM 803 O O . LEU A 1 102 ? 11.406 -3.241 -26.790 1.00 95.88 102 LEU A O 1
ATOM 807 N N . ALA A 1 103 ? 12.768 -4.664 -27.871 1.00 95.81 103 ALA A N 1
ATOM 808 C CA . ALA A 1 103 ? 12.163 -5.868 -27.308 1.00 95.81 103 ALA A CA 1
ATOM 809 C C . ALA A 1 103 ? 12.263 -5.896 -25.771 1.00 95.81 103 ALA A C 1
ATOM 811 O O . ALA A 1 103 ? 11.291 -6.222 -25.087 1.00 95.81 103 ALA A O 1
ATOM 812 N N . ALA A 1 104 ? 13.409 -5.490 -25.212 1.00 96.06 104 ALA A N 1
ATOM 813 C CA . ALA A 1 104 ? 13.592 -5.390 -23.766 1.00 96.06 104 ALA A CA 1
ATOM 814 C C . ALA A 1 104 ? 12.693 -4.311 -23.131 1.00 96.06 104 ALA A C 1
ATOM 816 O O . ALA A 1 104 ? 12.140 -4.516 -22.045 1.00 96.06 104 ALA A O 1
ATOM 817 N N . LEU A 1 105 ? 12.521 -3.163 -23.798 1.00 95.50 105 LEU A N 1
ATOM 818 C CA . LEU A 1 105 ? 11.622 -2.100 -23.341 1.00 95.50 105 LEU A CA 1
ATOM 819 C C . LEU A 1 105 ? 10.153 -2.528 -23.387 1.00 95.50 105 LEU A C 1
ATOM 821 O O . LEU A 1 105 ? 9.423 -2.259 -22.431 1.00 95.50 105 LEU A O 1
ATOM 825 N N . ASP A 1 106 ? 9.732 -3.230 -24.437 1.00 95.50 106 ASP A N 1
ATOM 826 C CA . ASP A 1 106 ? 8.371 -3.755 -24.553 1.00 95.50 106 ASP A CA 1
ATOM 827 C C . ASP A 1 106 ? 8.081 -4.808 -23.480 1.00 95.50 106 ASP A C 1
ATOM 829 O O . ASP A 1 106 ? 7.039 -4.746 -22.823 1.00 95.50 106 ASP A O 1
ATOM 833 N N . GLN A 1 107 ? 9.026 -5.714 -23.211 1.00 95.12 107 GLN A N 1
ATOM 834 C CA . GLN A 1 107 ? 8.897 -6.667 -22.108 1.00 95.12 107 GLN A CA 1
ATOM 835 C C . GLN A 1 107 ? 8.762 -5.940 -20.763 1.00 95.12 107 GLN A C 1
ATOM 837 O O . GLN A 1 107 ? 7.883 -6.260 -19.961 1.00 95.12 107 GLN A O 1
ATOM 842 N N . ARG A 1 108 ? 9.591 -4.917 -20.516 1.00 94.38 108 ARG A N 1
ATOM 843 C CA . ARG A 1 108 ? 9.513 -4.121 -19.284 1.00 94.38 108 ARG A CA 1
ATOM 844 C C . ARG A 1 108 ? 8.180 -3.387 -19.161 1.00 94.38 108 ARG A C 1
ATOM 846 O O . ARG A 1 108 ? 7.627 -3.313 -18.065 1.00 94.38 108 ARG A O 1
ATOM 853 N N . ARG A 1 109 ? 7.653 -2.858 -20.266 1.00 94.81 109 ARG A N 1
ATOM 854 C CA . ARG A 1 109 ? 6.341 -2.209 -20.300 1.00 94.81 109 ARG A CA 1
ATOM 855 C C . ARG A 1 109 ? 5.229 -3.185 -19.920 1.00 94.81 109 ARG A C 1
ATOM 857 O O . ARG A 1 109 ? 4.405 -2.833 -19.083 1.00 94.81 109 ARG A O 1
ATOM 864 N N . GLN A 1 110 ? 5.230 -4.397 -20.473 1.00 94.75 110 GLN A N 1
ATOM 865 C CA . GLN A 1 110 ? 4.235 -5.422 -20.138 1.00 94.75 110 GLN A CA 1
ATOM 866 C C . GLN A 1 110 ? 4.274 -5.796 -18.650 1.00 94.75 110 GLN A C 1
ATOM 868 O O . GLN A 1 110 ? 3.225 -5.874 -18.011 1.00 94.75 110 GLN A O 1
ATOM 873 N N . THR A 1 111 ? 5.469 -5.950 -18.069 1.00 95.00 111 THR A N 1
ATOM 874 C CA . THR A 1 111 ? 5.617 -6.192 -16.624 1.00 95.00 111 THR A CA 1
ATOM 875 C C . THR A 1 111 ? 5.025 -5.050 -15.798 1.00 95.00 111 THR A C 1
ATOM 877 O O . THR A 1 111 ? 4.230 -5.297 -14.893 1.00 95.00 111 THR A O 1
ATOM 880 N N . LEU A 1 112 ? 5.346 -3.798 -16.139 1.00 94.69 112 LEU A N 1
ATOM 881 C CA . LEU A 1 112 ? 4.831 -2.622 -15.428 1.00 94.69 112 LEU A CA 1
ATOM 882 C C . LEU A 1 112 ? 3.309 -2.468 -15.559 1.00 94.69 112 LEU A C 1
ATOM 884 O O . LEU A 1 112 ? 2.647 -2.049 -14.611 1.00 94.69 112 LEU A O 1
ATOM 888 N N . GLU A 1 113 ? 2.733 -2.804 -16.714 1.00 94.44 113 GLU A N 1
ATOM 889 C CA . GLU A 1 113 ? 1.278 -2.820 -16.897 1.00 94.44 113 GLU A CA 1
ATOM 890 C C . GLU A 1 113 ? 0.618 -3.885 -16.003 1.00 94.44 113 GLU A C 1
ATOM 892 O O . GLU A 1 113 ? -0.408 -3.604 -15.375 1.00 94.44 113 GLU A O 1
ATOM 897 N N . GLY A 1 114 ? 1.243 -5.059 -15.859 1.00 94.94 114 GLY A N 1
ATOM 898 C CA . GLY A 1 114 ? 0.819 -6.100 -14.920 1.00 94.94 114 GLY A CA 1
ATOM 899 C C . GLY A 1 114 ? 0.893 -5.658 -13.454 1.00 94.94 114 GLY A C 1
ATOM 900 O O . GLY A 1 114 ? -0.086 -5.795 -12.719 1.00 94.94 114 GLY A O 1
ATOM 901 N N . GLU A 1 115 ? 2.010 -5.062 -13.033 1.00 93.94 115 GLU A N 1
ATOM 902 C CA . GLU A 1 115 ? 2.175 -4.508 -11.679 1.00 93.94 115 GLU A CA 1
ATOM 903 C C . GLU A 1 115 ? 1.139 -3.412 -11.387 1.00 93.94 115 GLU A C 1
ATOM 905 O O . GLU A 1 115 ? 0.505 -3.405 -10.330 1.00 93.94 115 GLU A O 1
ATOM 910 N N . LYS A 1 116 ? 0.887 -2.513 -12.347 1.00 95.00 116 LYS A N 1
ATOM 911 C CA . LYS A 1 116 ? -0.137 -1.466 -12.221 1.00 95.00 116 LYS A CA 1
ATOM 912 C C . LYS A 1 116 ? -1.536 -2.052 -12.028 1.00 95.00 116 LYS A C 1
ATOM 914 O O . LYS A 1 116 ? -2.309 -1.521 -11.225 1.00 95.00 116 LYS A O 1
ATOM 919 N N . ALA A 1 117 ? -1.878 -3.118 -12.750 1.00 94.19 117 ALA A N 1
ATOM 920 C CA . ALA A 1 117 ? -3.155 -3.803 -12.582 1.00 94.19 117 ALA A CA 1
ATOM 921 C C . ALA A 1 117 ? -3.284 -4.410 -11.174 1.00 94.19 117 ALA A C 1
ATOM 923 O O . ALA A 1 117 ? -4.303 -4.197 -10.516 1.00 94.19 117 ALA A O 1
ATOM 924 N N . GLN A 1 118 ? -2.229 -5.064 -10.673 1.00 94.19 118 GLN A N 1
ATOM 925 C CA . GLN A 1 118 ? -2.207 -5.626 -9.316 1.00 94.19 118 GLN A CA 1
ATOM 926 C C . GLN A 1 118 ? -2.369 -4.544 -8.241 1.00 94.19 118 GLN A C 1
ATOM 928 O O . GLN A 1 118 ? -3.194 -4.686 -7.341 1.00 94.19 118 GLN A O 1
ATOM 933 N N . ILE A 1 119 ? -1.647 -3.425 -8.361 1.00 95.38 119 ILE A N 1
ATOM 934 C CA . ILE A 1 119 ? -1.759 -2.296 -7.423 1.00 95.38 119 ILE A CA 1
ATOM 935 C C . ILE A 1 119 ? -3.174 -1.707 -7.445 1.00 95.38 119 ILE A C 1
ATOM 937 O O . ILE A 1 119 ? -3.736 -1.387 -6.398 1.00 95.38 119 ILE A O 1
ATOM 941 N N . THR A 1 120 ? -3.770 -1.576 -8.631 1.00 96.00 120 THR A N 1
ATOM 942 C CA . THR A 1 120 ? -5.133 -1.046 -8.782 1.00 96.00 120 THR A CA 1
ATOM 943 C C . THR A 1 120 ? -6.156 -1.963 -8.109 1.00 96.00 120 THR A C 1
ATOM 945 O O . THR A 1 120 ? -7.046 -1.481 -7.409 1.00 96.00 120 THR A O 1
ATOM 948 N N . GLN A 1 121 ? -5.998 -3.281 -8.259 1.00 94.88 121 GLN A N 1
ATOM 949 C CA . GLN A 1 121 ? -6.839 -4.269 -7.587 1.00 94.88 121 GLN A CA 1
ATOM 950 C C . GLN A 1 121 ? -6.679 -4.202 -6.062 1.00 94.88 121 GLN A C 1
ATOM 952 O O . GLN A 1 121 ? -7.681 -4.088 -5.357 1.00 94.88 121 GLN A O 1
ATOM 957 N N . ALA A 1 122 ? -5.443 -4.192 -5.555 1.00 93.06 122 ALA A N 1
ATOM 958 C CA . ALA A 1 122 ? -5.169 -4.093 -4.121 1.00 93.06 122 ALA A CA 1
ATOM 959 C C . ALA A 1 122 ? -5.746 -2.804 -3.512 1.00 93.06 122 ALA A C 1
ATOM 961 O O . ALA A 1 122 ? -6.328 -2.825 -2.428 1.00 93.06 122 ALA A O 1
ATOM 962 N N . ARG A 1 123 ? -5.656 -1.680 -4.234 1.00 93.81 123 ARG A N 1
ATOM 963 C CA . ARG A 1 123 ? -6.273 -0.416 -3.817 1.00 93.81 123 ARG A CA 1
ATOM 964 C C . ARG A 1 123 ? -7.793 -0.536 -3.702 1.00 93.81 123 ARG A C 1
ATOM 966 O O . ARG A 1 123 ? -8.353 -0.101 -2.701 1.00 93.81 123 ARG A O 1
ATOM 973 N N . SER A 1 124 ? -8.454 -1.125 -4.698 1.00 94.12 124 SER A N 1
ATOM 974 C CA . SER A 1 124 ? -9.908 -1.327 -4.661 1.00 94.12 124 SER A CA 1
ATOM 975 C C . SER A 1 124 ? -10.333 -2.228 -3.500 1.00 94.12 124 SER A C 1
ATOM 977 O O . SER A 1 124 ? -11.390 -2.008 -2.909 1.00 94.12 124 SER A O 1
ATOM 979 N N . GLU A 1 125 ? -9.537 -3.247 -3.174 1.00 94.25 125 GLU A N 1
ATOM 980 C CA . GLU A 1 125 ? -9.811 -4.134 -2.045 1.00 94.25 125 GLU A CA 1
ATOM 981 C C . GLU A 1 125 ? -9.688 -3.395 -0.707 1.00 94.25 125 GLU A C 1
ATOM 983 O O . GLU A 1 125 ? -10.594 -3.479 0.125 1.00 94.25 125 GLU A O 1
ATOM 988 N N . LEU A 1 126 ? -8.623 -2.607 -0.529 1.00 92.56 126 LEU A N 1
ATOM 989 C CA . LEU A 1 126 ? -8.430 -1.771 0.659 1.00 92.56 126 LEU A CA 1
ATOM 990 C C . LEU A 1 126 ? -9.551 -0.739 0.825 1.00 92.56 126 LEU A C 1
ATOM 992 O O . LEU A 1 126 ? -10.079 -0.590 1.924 1.00 92.56 126 LEU A O 1
ATOM 996 N N . GLU A 1 127 ? -9.976 -0.074 -0.251 1.00 91.25 127 GLU A N 1
ATOM 997 C CA . GLU A 1 127 ? -11.127 0.842 -0.215 1.00 91.25 127 GLU A CA 1
ATOM 998 C C . GLU A 1 127 ? -12.416 0.117 0.223 1.00 91.25 127 GLU A C 1
ATOM 1000 O O . GLU A 1 127 ? -13.218 0.667 0.981 1.00 91.25 127 GLU A O 1
ATOM 1005 N N . GLY A 1 128 ? -12.605 -1.142 -0.190 1.00 91.19 128 GLY A N 1
ATOM 1006 C CA . GLY A 1 128 ? -13.709 -1.983 0.275 1.00 91.19 128 GLY A CA 1
ATOM 1007 C C . GLY A 1 128 ? -13.618 -2.342 1.762 1.00 91.19 128 GLY A C 1
ATOM 1008 O O . GLY A 1 128 ? -14.630 -2.321 2.463 1.00 91.19 128 GLY A O 1
ATOM 1009 N N . GLN A 1 129 ? -12.419 -2.648 2.263 1.00 89.62 129 GLN A N 1
ATOM 1010 C CA . GLN A 1 129 ? -12.190 -2.924 3.686 1.00 89.62 129 GLN A CA 1
ATOM 1011 C C . GLN A 1 129 ? -12.420 -1.683 4.553 1.00 89.62 129 GLN A C 1
ATOM 1013 O O . GLN A 1 129 ? -13.065 -1.791 5.593 1.00 89.62 129 GLN A O 1
ATOM 1018 N N . ILE A 1 130 ? -11.967 -0.508 4.104 1.00 87.19 130 ILE A N 1
ATOM 1019 C CA . ILE A 1 130 ? -12.205 0.766 4.796 1.00 87.19 130 ILE A CA 1
ATOM 1020 C C . ILE A 1 130 ? -13.706 1.016 4.937 1.00 87.19 130 ILE A C 1
ATOM 1022 O O . ILE A 1 130 ? -14.169 1.256 6.045 1.00 87.19 130 ILE A O 1
ATOM 1026 N N . LYS A 1 131 ? -14.493 0.857 3.865 1.00 84.75 131 LYS A N 1
ATOM 1027 C CA . LYS A 1 131 ? -15.957 1.014 3.946 1.00 84.75 131 LYS A CA 1
ATOM 1028 C C . LYS A 1 131 ? -16.603 0.063 4.950 1.00 84.75 131 LYS A C 1
ATOM 1030 O O . LYS A 1 131 ? -17.476 0.481 5.700 1.00 84.75 131 LYS A O 1
ATOM 1035 N N . LYS A 1 132 ? -16.164 -1.199 5.005 1.00 85.94 132 LYS A N 1
ATOM 1036 C CA . LYS A 1 132 ? -16.658 -2.153 6.013 1.00 85.94 132 LYS A CA 1
ATOM 1037 C C . LYS A 1 132 ? -16.307 -1.713 7.433 1.00 85.94 132 LYS A C 1
ATOM 1039 O O . LYS A 1 132 ? -17.133 -1.855 8.326 1.00 85.94 132 LYS A O 1
ATOM 1044 N N . LEU A 1 133 ? -15.101 -1.189 7.650 1.00 82.69 133 LEU A N 1
ATOM 1045 C CA . LEU A 1 133 ? -14.697 -0.657 8.953 1.00 82.69 133 LEU A CA 1
ATOM 1046 C C . LEU A 1 133 ? -15.518 0.579 9.333 1.00 82.69 133 LEU A C 1
ATOM 1048 O O . LEU A 1 133 ? -15.973 0.658 10.467 1.00 82.69 133 LEU A O 1
ATOM 1052 N N . GLU A 1 134 ? -15.780 1.486 8.391 1.00 78.25 134 GLU A N 1
ATOM 1053 C CA . GLU A 1 134 ? -16.661 2.642 8.602 1.00 78.25 134 GLU A CA 1
ATOM 1054 C C . GLU A 1 134 ? -18.109 2.218 8.901 1.00 78.25 134 GLU A C 1
ATOM 1056 O O . GLU A 1 134 ? -18.784 2.828 9.727 1.00 78.25 134 GLU A O 1
ATOM 1061 N N . GLU A 1 135 ? -18.614 1.166 8.252 1.00 81.00 135 GLU A N 1
ATOM 1062 C CA . GLU A 1 135 ? -19.932 0.594 8.550 1.00 81.00 135 GLU A CA 1
ATOM 1063 C C . GLU A 1 135 ? -19.979 -0.026 9.949 1.00 81.00 135 GLU A C 1
ATOM 1065 O O . GLU A 1 135 ? -20.939 0.210 10.683 1.00 81.00 135 GLU A O 1
ATOM 1070 N N . ILE A 1 136 ? -18.940 -0.770 10.344 1.00 77.88 136 ILE A N 1
ATOM 1071 C CA . ILE A 1 136 ? -18.805 -1.309 11.703 1.00 77.88 136 ILE A CA 1
ATOM 1072 C C . ILE A 1 136 ? -18.728 -0.169 12.717 1.00 77.88 136 ILE A C 1
ATOM 1074 O O . ILE A 1 136 ? -19.392 -0.240 13.744 1.00 77.88 136 ILE A O 1
ATOM 1078 N N . GLU A 1 137 ? -17.976 0.893 12.432 1.00 70.25 137 GLU A N 1
ATOM 1079 C CA . GLU A 1 137 ? -17.897 2.072 13.293 1.00 70.25 137 GLU A CA 1
ATOM 1080 C C . GLU A 1 137 ? -19.268 2.742 13.447 1.00 70.25 137 GLU A C 1
ATOM 1082 O O . GLU A 1 137 ? -19.703 3.005 14.566 1.00 70.25 137 GLU A O 1
ATOM 1087 N N . ARG A 1 138 ? -19.997 2.956 12.343 1.00 68.38 138 ARG A N 1
ATOM 1088 C CA . ARG A 1 138 ? -21.354 3.526 12.385 1.00 68.38 138 ARG A CA 1
ATOM 1089 C C . ARG A 1 138 ? -22.345 2.637 13.130 1.00 68.38 138 ARG A C 1
ATOM 1091 O O . ARG A 1 138 ? -23.242 3.161 13.785 1.00 68.38 138 ARG A O 1
ATOM 1098 N N . ALA A 1 139 ? -22.218 1.318 13.007 1.00 69.56 139 ALA A N 1
ATOM 1099 C CA . ALA A 1 139 ? -23.074 0.362 13.704 1.00 69.56 139 ALA A CA 1
ATOM 1100 C C . ALA A 1 139 ? -22.702 0.214 15.190 1.00 69.56 139 ALA A C 1
ATOM 1102 O O . ALA A 1 139 ? -23.570 -0.050 16.019 1.00 69.56 139 ALA A O 1
ATOM 1103 N N . SER A 1 140 ? -21.428 0.399 15.537 1.00 64.12 140 SER A N 1
ATOM 1104 C CA . SER A 1 140 ? -20.884 0.254 16.885 1.00 64.12 140 SER A CA 1
ATOM 1105 C C . SER A 1 140 ? -20.789 1.615 17.579 1.00 64.12 140 SER A C 1
ATOM 1107 O O . SER A 1 140 ? -19.700 2.099 17.883 1.00 64.12 140 SER A O 1
ATOM 1109 N N . THR A 1 141 ? -21.937 2.227 17.875 1.00 62.53 141 THR A N 1
ATOM 1110 C CA . THR A 1 141 ? -22.019 3.486 18.645 1.00 62.53 141 THR A CA 1
ATOM 1111 C C . THR A 1 141 ? -21.536 3.368 20.094 1.00 62.53 141 THR A C 1
ATOM 1113 O O . THR A 1 141 ? -21.330 4.387 20.747 1.00 62.53 141 THR A O 1
ATOM 1116 N N . SER A 1 142 ? -21.380 2.147 20.614 1.00 68.50 142 SER A N 1
ATOM 1117 C CA . SER A 1 142 ? -20.607 1.877 21.825 1.00 68.50 142 SER A CA 1
ATOM 1118 C C . SER A 1 142 ? -20.115 0.428 21.861 1.00 68.50 142 SER A C 1
ATOM 1120 O O . SER A 1 142 ? -20.719 -0.457 21.252 1.00 68.50 142 SER A O 1
ATOM 1122 N N . PHE A 1 143 ? -19.002 0.172 22.552 1.00 77.19 143 PHE A N 1
ATOM 1123 C CA . PHE A 1 143 ? -18.527 -1.189 22.826 1.00 77.19 143 PHE A CA 1
ATOM 1124 C C . PHE A 1 143 ? -18.099 -1.336 24.286 1.00 77.19 143 PHE A C 1
ATOM 1126 O O . PHE A 1 143 ? -17.640 -0.379 24.907 1.00 77.19 143 PHE A O 1
ATOM 1133 N N . ASN A 1 144 ? -18.249 -2.546 24.831 1.00 85.56 144 ASN A N 1
ATOM 1134 C CA . ASN A 1 144 ? -17.967 -2.845 26.234 1.00 85.56 144 ASN A CA 1
ATOM 1135 C C . ASN A 1 144 ? -16.715 -3.718 26.365 1.00 85.56 144 ASN A C 1
ATOM 1137 O O . ASN A 1 144 ? -16.653 -4.795 25.771 1.00 85.56 144 ASN A O 1
ATOM 1141 N N . LEU A 1 145 ? -15.749 -3.291 27.179 1.00 87.31 145 LEU A N 1
ATOM 1142 C CA . LEU A 1 145 ? -14.621 -4.118 27.609 1.00 87.31 145 LEU A CA 1
ATOM 1143 C C . LEU A 1 145 ? -14.843 -4.616 29.030 1.00 87.31 145 LEU A C 1
ATOM 1145 O O . LEU A 1 145 ? -15.259 -3.856 29.902 1.00 87.31 145 LEU A O 1
ATOM 1149 N N . PHE A 1 146 ? -14.526 -5.887 29.259 1.00 91.62 146 PHE A N 1
ATOM 1150 C CA . PHE A 1 146 ? -14.640 -6.526 30.562 1.00 91.62 146 PHE A CA 1
ATOM 1151 C C . PHE A 1 146 ? -13.265 -6.970 31.048 1.00 91.62 146 PHE A C 1
ATOM 1153 O O . PHE A 1 146 ? -12.523 -7.630 30.323 1.00 91.62 146 PHE A O 1
ATOM 1160 N N . SER A 1 147 ? -12.940 -6.626 32.290 1.00 91.81 147 SER A 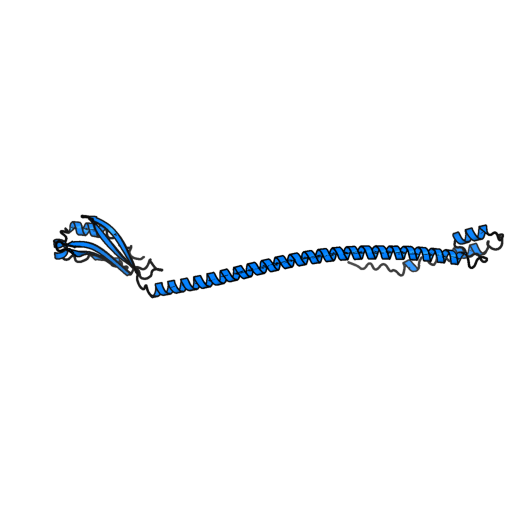N 1
ATOM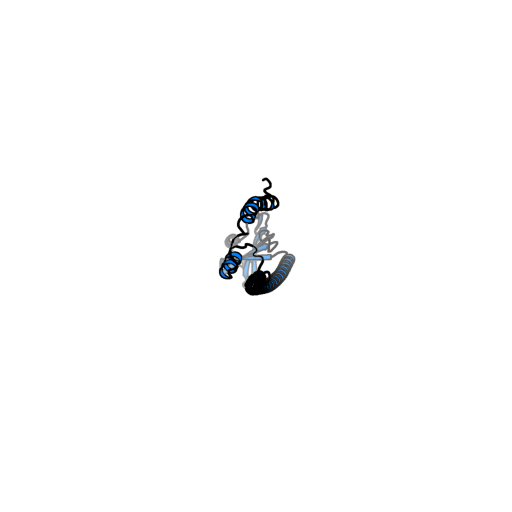 1161 C CA . SER A 1 147 ? -11.762 -7.130 32.992 1.00 91.81 147 SER A CA 1
ATOM 1162 C C . SER A 1 147 ? -12.195 -7.882 34.240 1.00 91.81 147 SER A C 1
ATOM 1164 O O . SER A 1 147 ? -13.008 -7.373 35.016 1.00 91.81 147 SER A O 1
ATOM 1166 N N . GLU A 1 148 ? -11.619 -9.057 34.460 1.00 94.06 148 GLU A N 1
ATOM 1167 C CA . GLU A 1 148 ? -11.902 -9.892 35.622 1.00 94.06 148 GLU A CA 1
ATOM 1168 C C . GLU A 1 148 ? -10.683 -9.954 36.542 1.00 94.06 148 GLU A C 1
ATOM 1170 O O . GLU A 1 148 ? -9.554 -10.144 36.086 1.00 94.06 148 GLU A O 1
ATOM 1175 N N . LYS A 1 149 ? -10.912 -9.857 37.852 1.00 93.31 149 LYS A N 1
ATOM 1176 C CA . LYS A 1 149 ? -9.912 -10.174 38.874 1.00 93.31 149 LYS A CA 1
ATOM 1177 C C . LYS A 1 149 ? -10.454 -11.239 39.808 1.00 93.31 149 LYS A C 1
ATOM 1179 O O . LYS A 1 149 ? -11.570 -11.123 40.314 1.00 93.31 149 LYS A O 1
ATOM 1184 N N . SER A 1 150 ? -9.651 -12.269 40.048 1.00 93.56 150 SER A N 1
ATOM 1185 C CA . SER A 1 150 ? -9.976 -13.299 41.029 1.00 93.56 150 SER A CA 1
ATOM 1186 C C . SER A 1 150 ? -10.117 -12.685 42.416 1.00 93.56 150 SER A C 1
ATOM 1188 O O . SER A 1 150 ? -9.298 -11.869 42.840 1.00 93.56 150 SER A O 1
ATOM 1190 N N . TRP A 1 151 ? -11.152 -13.109 43.122 1.00 92.81 151 TRP A N 1
ATOM 1191 C CA . TRP A 1 151 ? -11.466 -12.695 44.476 1.00 92.81 151 TRP A CA 1
ATOM 1192 C C . TRP A 1 151 ? -11.828 -13.923 45.330 1.00 92.81 151 TRP A C 1
ATOM 1194 O O . TRP A 1 151 ? -11.734 -15.072 44.889 1.00 92.81 151 TRP A O 1
ATOM 1204 N N . LYS A 1 152 ? -12.156 -13.697 46.603 1.00 86.69 152 LYS A N 1
ATOM 1205 C CA . LYS A 1 152 ? -12.421 -14.737 47.604 1.00 86.69 152 LYS A CA 1
ATOM 1206 C C . LYS A 1 152 ? -13.480 -15.741 47.127 1.00 86.69 152 LYS A C 1
ATOM 1208 O O . LYS A 1 152 ? -14.347 -15.423 46.319 1.00 86.69 152 LYS A O 1
ATOM 1213 N N . ARG A 1 153 ? -13.426 -16.961 47.681 1.00 87.31 153 ARG A N 1
ATOM 1214 C CA . ARG A 1 153 ? -14.406 -18.042 47.433 1.00 87.31 153 ARG A CA 1
ATOM 1215 C C . ARG A 1 153 ? -14.515 -18.475 45.961 1.00 87.31 153 ARG A C 1
ATOM 1217 O O . ARG A 1 153 ? -15.551 -18.970 45.539 1.00 87.31 153 ARG A O 1
ATOM 1224 N N . GLY A 1 154 ? -13.450 -18.284 45.178 1.00 85.38 154 GLY A N 1
ATOM 1225 C CA . GLY A 1 154 ? -13.446 -18.596 43.743 1.00 85.38 154 GLY A CA 1
ATOM 1226 C C . GLY A 1 154 ? -14.294 -17.640 42.898 1.00 85.38 154 GLY A C 1
ATOM 1227 O O . GLY A 1 154 ? -14.457 -17.874 41.702 1.00 85.38 154 GLY A O 1
ATOM 1228 N N . LEU A 1 155 ? -14.817 -16.569 43.500 1.00 91.38 155 LEU A N 1
ATOM 1229 C CA . LEU A 1 155 ? -15.581 -15.540 42.811 1.00 91.38 155 LEU A CA 1
ATOM 1230 C C . LEU A 1 155 ? -14.644 -14.583 42.078 1.00 91.38 155 LEU A C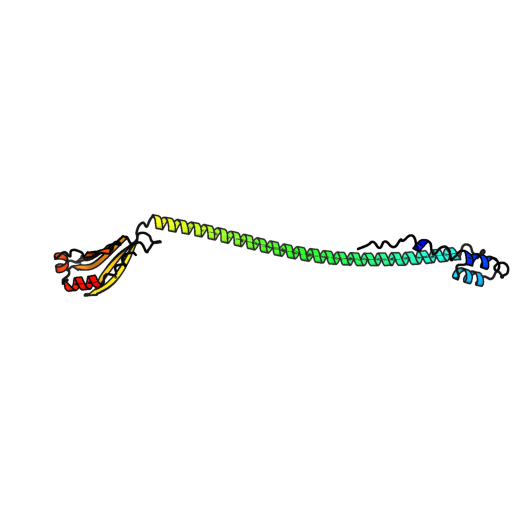 1
ATOM 1232 O O . LEU A 1 155 ? -13.447 -14.502 42.361 1.00 91.38 155 LEU A O 1
ATOM 1236 N N . LYS A 1 156 ? -15.195 -13.826 41.133 1.00 94.06 156 LYS A N 1
ATOM 1237 C CA . LYS A 1 156 ? -14.444 -12.835 40.366 1.00 94.06 156 LYS A CA 1
ATOM 1238 C C . LYS A 1 156 ? -15.125 -11.480 40.432 1.00 94.06 156 LYS A C 1
ATOM 1240 O O . LYS A 1 156 ? -16.343 -11.377 40.294 1.00 94.06 156 LYS A O 1
ATOM 1245 N N . VAL A 1 157 ? -14.313 -10.445 40.606 1.00 93.56 157 VAL A N 1
ATOM 1246 C CA . VAL A 1 157 ? -14.728 -9.055 40.439 1.00 93.56 157 VAL A CA 1
ATOM 1247 C C . VAL A 1 157 ? -14.613 -8.722 38.960 1.00 93.56 157 VAL A C 1
ATOM 1249 O O . VAL A 1 157 ? -13.525 -8.792 38.389 1.00 93.56 157 VAL A O 1
ATOM 1252 N N . THR A 1 158 ? -15.736 -8.367 38.347 1.00 94.31 158 THR A N 1
ATOM 1253 C CA . THR A 1 158 ? -15.812 -7.988 36.937 1.00 94.31 158 THR A CA 1
ATOM 1254 C C . THR A 1 158 ? -16.017 -6.489 36.836 1.00 94.31 158 THR A C 1
ATOM 1256 O O . THR A 1 158 ? -16.958 -5.943 37.408 1.00 94.31 158 THR A O 1
ATOM 1259 N N . THR A 1 159 ? -15.134 -5.813 36.107 1.00 93.44 159 THR A N 1
ATOM 1260 C CA . THR A 1 159 ? -15.287 -4.400 35.748 1.00 93.44 159 THR A CA 1
ATOM 1261 C C . THR A 1 159 ? -15.618 -4.301 34.265 1.00 93.44 159 THR A C 1
ATOM 1263 O O . THR A 1 159 ? -14.869 -4.818 33.441 1.00 93.44 159 THR A O 1
ATOM 1266 N N . GLY A 1 160 ? -16.748 -3.675 33.942 1.00 92.19 160 GLY A N 1
ATOM 1267 C CA . GLY A 1 160 ? -17.157 -3.332 32.584 1.00 92.19 160 GLY A CA 1
ATOM 1268 C C . GLY A 1 160 ? -16.902 -1.853 32.304 1.00 92.19 160 GLY A C 1
ATOM 1269 O O . GLY A 1 160 ? -17.191 -1.011 33.157 1.00 92.19 160 GLY A O 1
ATOM 1270 N N . ILE A 1 161 ? -16.371 -1.539 31.125 1.00 89.81 161 ILE A N 1
ATOM 1271 C CA . ILE A 1 161 ? -16.146 -0.172 30.645 1.00 89.81 161 ILE A CA 1
ATOM 1272 C C . ILE A 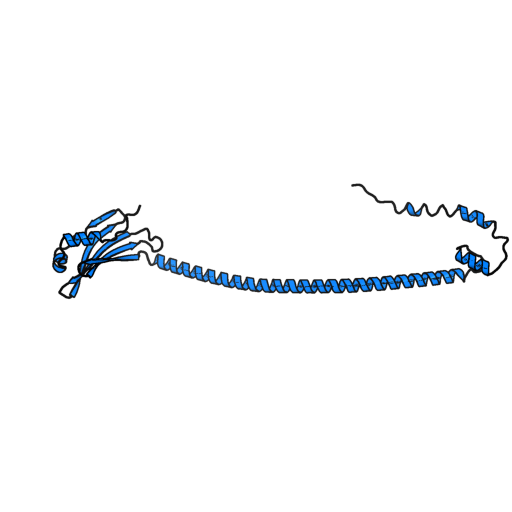1 161 ? -16.800 -0.041 29.274 1.00 89.81 161 ILE A C 1
ATOM 1274 O O . ILE A 1 161 ? -16.476 -0.800 28.363 1.00 89.81 161 ILE A O 1
ATOM 1278 N N . GLU A 1 162 ? -17.710 0.915 29.137 1.00 87.38 162 GLU A N 1
ATOM 1279 C CA . GLU A 1 162 ? -18.337 1.283 27.873 1.00 87.38 162 GLU A CA 1
ATOM 1280 C C . GLU A 1 162 ? -17.554 2.424 27.220 1.00 87.38 162 GLU A C 1
ATOM 1282 O O . GLU A 1 162 ? -17.309 3.462 27.840 1.00 87.38 162 GLU A O 1
ATOM 1287 N N . TYR A 1 163 ? -17.180 2.227 25.961 1.00 83.00 163 TYR A N 1
ATOM 1288 C CA . TYR A 1 163 ? -16.481 3.197 25.126 1.00 83.00 163 TYR A CA 1
ATOM 1289 C C . TYR A 1 163 ? -17.379 3.706 24.012 1.00 83.00 163 TYR A C 1
ATOM 1291 O O . TYR A 1 163 ? -18.193 2.960 23.473 1.00 83.00 163 TYR A O 1
ATOM 1299 N N . LYS A 1 164 ? -17.189 4.971 23.638 1.00 75.56 164 LYS A N 1
ATOM 1300 C CA . LYS A 1 164 ? -17.991 5.665 22.625 1.00 75.56 164 LYS A CA 1
ATOM 1301 C C . LYS A 1 164 ? -17.697 5.206 21.193 1.00 75.56 164 LYS A C 1
ATOM 1303 O O . LYS A 1 164 ? -18.572 5.268 20.340 1.00 75.56 164 LYS A O 1
ATOM 1308 N N . SER A 1 165 ? -16.469 4.776 20.905 1.00 68.00 165 SER A N 1
ATOM 1309 C CA . SER A 1 165 ? -16.074 4.261 19.587 1.00 68.00 165 SER A CA 1
ATOM 1310 C C . SER A 1 165 ? -14.842 3.373 19.701 1.00 68.00 165 SER A C 1
ATOM 1312 O O . SER A 1 165 ? -13.954 3.640 20.510 1.00 68.00 165 SER A O 1
ATOM 1314 N N . PHE A 1 166 ? -14.759 2.351 18.847 1.00 65.00 166 PHE A N 1
ATOM 1315 C CA . PHE A 1 166 ? -13.601 1.461 18.733 1.00 65.00 166 PHE A CA 1
ATOM 1316 C C . PHE A 1 166 ? -12.317 2.199 18.313 1.00 65.00 166 PHE A C 1
ATOM 1318 O O . PHE A 1 166 ? -11.222 1.808 18.707 1.00 65.00 166 PHE A O 1
ATOM 1325 N N . VAL A 1 167 ? -12.447 3.288 17.546 1.00 64.25 167 VAL A N 1
ATOM 1326 C CA . VAL A 1 167 ? -11.315 4.096 17.055 1.00 64.25 167 VAL A CA 1
ATOM 1327 C C . VAL A 1 167 ? -10.870 5.127 18.097 1.00 64.25 167 VAL A C 1
ATOM 1329 O O . VAL A 1 167 ? -9.683 5.421 18.222 1.00 64.25 167 VAL A O 1
ATOM 1332 N N . GLN A 1 168 ? -11.812 5.647 18.888 1.00 61.44 168 GLN A N 1
ATOM 1333 C CA . GLN A 1 168 ? -11.564 6.597 19.977 1.00 61.44 168 GLN A CA 1
ATOM 1334 C C . GLN A 1 168 ? -11.705 5.897 21.331 1.00 61.44 168 GLN A C 1
ATOM 1336 O O . GLN A 1 168 ? -12.500 6.292 22.181 1.00 61.44 168 GLN A O 1
ATOM 1341 N N . SER A 1 169 ? -10.902 4.853 21.555 1.00 60.09 169 SER A N 1
ATOM 1342 C CA . SER A 1 169 ? -10.918 4.060 22.795 1.00 60.09 169 SER A CA 1
ATOM 1343 C C . SER A 1 169 ? -10.460 4.829 24.045 1.00 60.09 169 SER A C 1
ATOM 1345 O O . SER A 1 169 ? -10.302 4.233 25.105 1.00 60.09 169 SER A O 1
ATOM 1347 N N . GLN A 1 170 ? -10.174 6.126 23.930 1.00 66.38 170 GLN A N 1
ATOM 1348 C CA . GLN A 1 170 ? -9.869 7.004 25.062 1.00 66.38 170 GLN A CA 1
ATOM 1349 C C . GLN A 1 170 ? -11.147 7.635 25.642 1.00 66.38 170 GLN A C 1
ATOM 1351 O O . GLN A 1 170 ? -11.176 7.965 26.826 1.00 66.38 170 GLN A O 1
ATOM 1356 N N . ASP A 1 171 ? -12.227 7.693 24.854 1.00 76.44 171 ASP A N 1
ATOM 1357 C CA . ASP A 1 171 ? -13.497 8.301 25.243 1.00 76.44 171 ASP A CA 1
ATOM 1358 C C . ASP A 1 171 ? -14.461 7.230 25.758 1.00 76.44 171 ASP A C 1
ATOM 1360 O O . ASP A 1 171 ? -15.252 6.636 25.014 1.00 76.44 171 ASP A O 1
ATOM 1364 N N . TRP A 1 172 ? -14.384 6.961 27.058 1.00 85.75 172 TRP A N 1
ATOM 1365 C CA . TRP A 1 172 ? -15.322 6.082 27.745 1.00 85.75 172 TRP A CA 1
ATOM 1366 C C . TRP A 1 172 ? -16.540 6.859 28.261 1.00 85.75 172 TRP A C 1
ATOM 1368 O O . TRP A 1 172 ? -16.455 8.050 28.543 1.00 85.75 172 TRP A O 1
ATOM 1378 N N . THR A 1 173 ? -17.701 6.208 28.343 1.00 84.62 173 THR A N 1
ATOM 1379 C CA . THR A 1 173 ? -18.978 6.836 28.735 1.00 84.62 173 THR A CA 1
ATOM 1380 C C . THR A 1 173 ? -19.422 6.419 30.129 1.00 84.62 173 THR A C 1
ATOM 1382 O O . THR A 1 173 ? -19.974 7.223 30.881 1.00 84.62 173 THR A O 1
ATOM 1385 N N . LYS A 1 174 ? -19.197 5.154 30.486 1.00 86.88 174 LYS A N 1
ATOM 1386 C CA . LYS A 1 174 ? -19.625 4.578 31.758 1.00 86.88 174 LYS A CA 1
ATOM 1387 C C . LYS A 1 174 ? -18.733 3.407 32.131 1.00 86.88 174 LYS A C 1
ATOM 1389 O O . LYS A 1 174 ? -18.361 2.612 31.277 1.00 86.88 174 LYS A O 1
ATOM 1394 N N . SER A 1 175 ? -18.459 3.241 33.419 1.00 91.06 175 SER A N 1
ATOM 1395 C CA . SER A 1 175 ? -17.889 1.999 33.931 1.00 91.06 175 SER A CA 1
ATOM 1396 C C . SER A 1 175 ? -18.648 1.506 35.158 1.00 91.06 175 SER A C 1
ATOM 1398 O O . SER A 1 175 ? -19.231 2.283 35.921 1.00 91.06 175 SER A O 1
ATOM 1400 N N . TRP A 1 176 ? -18.709 0.190 35.322 1.00 93.25 176 TRP A N 1
ATOM 1401 C CA . TRP A 1 176 ? -19.399 -0.466 36.428 1.00 93.25 176 TRP A CA 1
ATOM 1402 C C . TRP A 1 176 ? -18.616 -1.683 36.895 1.00 93.25 176 TRP A C 1
ATOM 1404 O O . TRP A 1 176 ? -17.894 -2.310 36.126 1.00 93.25 176 TRP A O 1
ATOM 1414 N N . CYS A 1 177 ? -18.764 -2.015 38.170 1.00 93.94 177 CYS A N 1
ATOM 1415 C CA . CYS A 1 177 ? -18.049 -3.112 38.798 1.00 93.94 177 CYS A CA 1
ATOM 1416 C C . CYS A 1 177 ? -19.013 -3.965 39.619 1.00 93.94 177 CYS A C 1
ATOM 1418 O O . CYS A 1 177 ? -19.851 -3.422 40.346 1.00 93.94 177 CYS A O 1
ATOM 1420 N N . TYR A 1 178 ? -18.906 -5.285 39.492 1.00 93.62 178 TYR A N 1
ATOM 1421 C CA . TYR A 1 178 ? -19.808 -6.231 40.140 1.00 93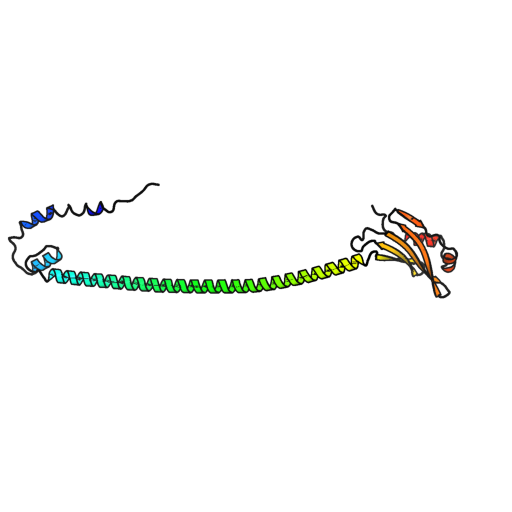.62 178 TYR A CA 1
ATOM 1422 C C . TYR A 1 178 ? -19.149 -7.590 40.403 1.00 93.62 178 TYR A C 1
ATOM 1424 O O . TYR A 1 178 ? -18.121 -7.928 39.815 1.00 93.62 178 TYR A O 1
ATOM 1432 N N . VAL A 1 179 ? -19.774 -8.389 41.268 1.00 93.12 179 VAL A N 1
ATOM 1433 C CA . VAL A 1 179 ? -19.443 -9.804 41.496 1.00 93.12 179 VAL A CA 1
ATOM 1434 C C . VAL A 1 179 ? -20.675 -10.643 41.200 1.00 93.12 179 VAL A C 1
ATOM 1436 O O . VAL A 1 179 ? -21.753 -10.363 41.721 1.00 93.12 179 VAL A O 1
ATOM 1439 N N . GLN A 1 180 ? -20.517 -11.675 40.377 1.00 92.38 180 GLN A N 1
ATOM 1440 C CA . GLN A 1 180 ? -21.551 -12.685 40.159 1.00 92.38 180 GLN A CA 1
ATOM 1441 C C . GLN A 1 180 ? -21.292 -13.901 41.042 1.00 92.38 180 GLN A C 1
ATOM 1443 O O . GLN A 1 180 ? -20.147 -14.329 41.187 1.00 92.38 180 GLN A O 1
ATOM 1448 N N . PHE A 1 181 ? -22.355 -14.443 41.628 1.00 90.38 181 PHE A N 1
ATOM 1449 C CA . PHE A 1 181 ? -22.309 -15.627 42.479 1.00 90.38 181 PHE A CA 1
ATOM 1450 C C . PHE A 1 181 ? -23.611 -16.424 42.356 1.00 90.38 181 PHE A C 1
ATOM 1452 O O . PHE A 1 181 ? -24.653 -15.873 42.000 1.00 90.38 181 PHE A O 1
ATOM 1459 N N . ASP A 1 182 ? -23.548 -17.720 42.642 1.00 89.00 182 ASP A N 1
ATOM 1460 C CA . ASP A 1 182 ? -24.723 -18.589 42.684 1.00 89.00 182 ASP A CA 1
ATOM 1461 C C . ASP A 1 182 ? -25.278 -18.630 44.115 1.00 89.00 182 ASP A C 1
ATOM 1463 O O . ASP A 1 182 ? -24.525 -18.772 45.079 1.00 89.00 182 ASP A O 1
ATOM 1467 N N . MET A 1 183 ? -26.594 -18.480 44.256 1.00 84.25 183 MET A N 1
ATOM 1468 C CA . MET A 1 183 ? -27.306 -18.658 45.523 1.00 84.25 183 MET A CA 1
ATOM 1469 C C . MET A 1 183 ? -27.604 -20.146 45.778 1.00 84.25 183 MET A C 1
ATOM 1471 O O . MET A 1 183 ? -27.636 -20.951 44.846 1.00 84.25 183 MET A O 1
ATOM 1475 N N . ASP A 1 184 ? -27.931 -20.507 47.023 1.00 81.38 184 ASP A N 1
ATOM 1476 C CA . ASP A 1 184 ? -28.236 -21.893 47.434 1.00 81.38 184 ASP A CA 1
ATOM 1477 C C . ASP A 1 184 ? -29.409 -22.537 46.666 1.00 81.38 184 ASP A C 1
ATOM 1479 O O . ASP A 1 184 ? -29.526 -23.758 46.582 1.00 81.38 184 ASP A O 1
ATOM 1483 N N . ASN A 1 185 ? -30.284 -21.720 46.074 1.00 80.94 185 ASN A N 1
ATOM 1484 C CA . ASN A 1 185 ? -31.403 -22.153 45.234 1.00 80.94 185 ASN A CA 1
ATOM 1485 C C . ASN A 1 185 ? -31.034 -22.314 43.741 1.00 80.94 185 ASN A C 1
ATOM 1487 O O . ASN A 1 185 ? -31.920 -22.546 42.919 1.00 80.94 185 ASN A O 1
ATOM 1491 N N . GLY A 1 186 ? -29.755 -22.164 43.379 1.00 80.19 186 GLY A N 1
ATOM 1492 C CA . GLY A 1 186 ? -29.250 -22.243 42.005 1.00 80.19 186 GLY A CA 1
ATOM 1493 C C . GLY A 1 186 ? -29.493 -20.991 41.154 1.00 80.19 186 GLY A C 1
ATOM 1494 O O . GLY A 1 186 ? -29.224 -21.012 39.953 1.00 80.19 186 GLY A O 1
ATOM 1495 N N . VAL A 1 187 ? -30.007 -19.901 41.736 1.00 84.62 187 VAL A N 1
ATOM 1496 C CA . VAL A 1 187 ? -30.205 -18.624 41.035 1.00 84.62 187 VAL A CA 1
ATOM 1497 C C . VAL A 1 187 ? -28.910 -17.815 41.050 1.00 84.62 187 VAL A C 1
ATOM 1499 O O . VAL A 1 187 ? -28.301 -17.620 42.101 1.00 84.62 187 VAL A O 1
ATOM 1502 N N . ARG A 1 188 ? -28.514 -17.284 39.888 1.00 87.62 188 ARG A N 1
ATOM 1503 C CA . ARG A 1 188 ? -27.395 -16.338 39.792 1.00 87.62 188 ARG A CA 1
ATOM 1504 C C . ARG A 1 188 ? -27.787 -14.973 40.321 1.00 87.62 188 ARG A C 1
ATOM 1506 O O . ARG A 1 188 ? -28.749 -14.363 39.856 1.00 87.62 188 ARG A O 1
ATOM 1513 N N . ALA A 1 189 ? -26.977 -14.478 41.237 1.00 88.06 189 ALA A N 1
ATOM 1514 C CA . ALA A 1 189 ? -27.082 -13.163 41.823 1.00 88.06 189 ALA A CA 1
ATOM 1515 C C . ALA A 1 189 ? -25.909 -12.286 41.391 1.00 88.06 189 ALA A C 1
ATOM 1517 O O . ALA A 1 189 ? -24.824 -12.772 41.062 1.00 88.06 189 ALA A O 1
ATOM 1518 N N . GLN A 1 190 ? -26.132 -10.976 41.424 1.00 89.38 190 GLN A N 1
ATOM 1519 C CA . GLN A 1 190 ? -25.100 -9.985 41.172 1.00 89.38 190 GLN A CA 1
ATOM 1520 C C . GLN A 1 190 ? -25.040 -9.004 42.338 1.00 89.38 190 GLN A C 1
ATOM 1522 O O . GLN A 1 190 ? -26.038 -8.379 42.696 1.00 89.38 190 GLN A O 1
ATOM 1527 N N . LEU A 1 191 ? -23.850 -8.868 42.913 1.00 89.75 191 LEU A N 1
ATOM 1528 C CA . LEU A 1 191 ? -23.516 -7.828 43.868 1.00 89.75 191 LEU A CA 1
ATOM 1529 C C . LEU A 1 191 ? -22.888 -6.657 43.108 1.00 89.75 191 LEU A C 1
ATOM 1531 O O . LEU A 1 191 ? -21.750 -6.756 42.649 1.00 89.75 191 LEU A O 1
ATOM 1535 N N . ASP A 1 192 ? -23.620 -5.553 42.981 1.00 90.69 192 ASP A N 1
ATOM 1536 C CA . ASP A 1 192 ? -23.081 -4.318 42.412 1.00 90.69 192 ASP A CA 1
ATOM 1537 C C . ASP A 1 192 ? -22.136 -3.646 43.418 1.00 90.69 192 ASP A C 1
ATOM 1539 O O . ASP A 1 192 ? -22.507 -3.378 44.561 1.00 90.69 192 ASP A O 1
ATOM 1543 N N . LEU A 1 193 ? -20.906 -3.361 42.989 1.00 89.69 193 LEU A N 1
ATOM 1544 C CA . LEU A 1 193 ? -19.866 -2.767 43.833 1.00 89.69 193 LEU A CA 1
ATOM 1545 C C . LEU A 1 193 ? -19.798 -1.248 43.665 1.00 89.69 193 LEU A C 1
ATOM 1547 O O . LEU A 1 193 ? -19.579 -0.530 44.643 1.00 89.69 193 LEU A O 1
ATOM 1551 N N . GLY A 1 194 ? -20.041 -0.752 42.451 1.00 89.88 194 GLY A N 1
ATOM 1552 C CA . GLY A 1 194 ? -20.078 0.678 42.162 1.00 89.88 194 GLY A CA 1
ATOM 1553 C C . GLY A 1 194 ? -20.044 1.007 40.675 1.00 89.88 194 GLY A C 1
ATOM 1554 O O . GLY A 1 194 ? -19.893 0.130 39.818 1.00 89.88 194 GLY A O 1
ATOM 1555 N N . ARG A 1 195 ? -20.198 2.297 40.378 1.00 90.19 195 ARG A N 1
ATOM 1556 C CA . ARG A 1 195 ? -20.089 2.878 39.037 1.00 90.19 195 ARG A CA 1
ATOM 1557 C C . ARG A 1 195 ? -19.190 4.102 39.077 1.00 90.19 195 ARG A C 1
ATOM 1559 O O . ARG A 1 195 ? -19.234 4.861 40.044 1.00 90.19 195 ARG A O 1
ATOM 1566 N N . HIS A 1 196 ? -18.431 4.299 38.012 1.00 88.88 196 HIS A N 1
ATOM 1567 C CA . HIS A 1 196 ? -17.615 5.487 37.809 1.00 88.88 196 HIS A CA 1
ATOM 1568 C C . HIS A 1 196 ? -17.995 6.108 36.469 1.00 88.88 196 HIS A C 1
ATOM 1570 O O . HIS A 1 196 ? -18.260 5.383 35.503 1.00 88.88 196 HIS A O 1
ATOM 1576 N N . PHE A 1 197 ? -18.031 7.436 36.416 1.00 85.69 197 PHE A N 1
ATOM 1577 C CA . PHE A 1 197 ? -18.330 8.206 35.210 1.00 85.69 197 PHE A CA 1
ATOM 1578 C C . PHE A 1 197 ? -17.138 9.088 34.801 1.00 85.69 197 PHE A C 1
ATOM 1580 O O . PHE A 1 197 ? -16.251 9.328 35.629 1.00 85.69 197 PHE A O 1
ATOM 1587 N N . PRO A 1 198 ? -17.070 9.533 33.532 1.00 83.06 198 PRO A N 1
ATOM 1588 C CA . PRO A 1 198 ? -15.926 10.291 33.019 1.00 83.06 198 PRO A CA 1
ATOM 1589 C C . PRO A 1 198 ? -15.692 11.623 33.736 1.00 83.06 198 PRO A C 1
ATOM 1591 O O . PRO A 1 198 ? -14.556 12.077 33.814 1.00 83.06 198 PRO A O 1
ATOM 1594 N N . ASP A 1 199 ? -16.745 12.209 34.312 1.00 81.19 199 ASP A N 1
ATOM 1595 C CA . ASP A 1 199 ? -16.724 13.449 35.101 1.00 81.19 199 ASP A CA 1
ATOM 1596 C C . ASP A 1 199 ? -16.076 13.298 36.494 1.00 81.19 199 ASP A C 1
ATOM 1598 O O . ASP A 1 199 ? -16.054 14.247 37.277 1.00 81.19 199 ASP A O 1
ATOM 1602 N N . GLY A 1 200 ? -15.562 12.109 36.822 1.00 75.44 200 GLY A N 1
ATOM 1603 C CA . GLY A 1 200 ? -14.975 11.810 38.127 1.00 75.44 200 GLY A CA 1
ATOM 1604 C C . GLY A 1 200 ? -16.004 11.452 39.199 1.00 75.44 200 GLY A C 1
ATOM 1605 O O . GLY A 1 200 ? -15.622 11.181 40.337 1.00 75.44 200 GLY A O 1
ATOM 1606 N N . SER A 1 201 ? -17.301 11.422 38.871 1.00 79.12 201 SER A N 1
ATOM 1607 C CA . SER A 1 201 ? -18.319 11.011 39.831 1.00 79.12 201 SER A CA 1
ATOM 1608 C C . SER A 1 201 ? -18.254 9.500 40.076 1.00 79.12 201 SER A C 1
ATOM 1610 O O . SER A 1 201 ? -18.280 8.672 39.157 1.00 79.12 201 SER A O 1
ATOM 1612 N N . VAL A 1 202 ? -18.163 9.136 41.357 1.00 78.75 202 VAL A N 1
ATOM 1613 C CA . VAL A 1 202 ? -18.163 7.748 41.824 1.00 78.75 202 VAL A CA 1
ATOM 1614 C C . VAL A 1 202 ? -19.458 7.496 42.575 1.00 78.75 202 VAL A C 1
ATOM 1616 O O . VAL A 1 202 ? -19.721 8.091 43.619 1.00 78.75 202 VAL A O 1
ATOM 1619 N N . SER A 1 203 ? -20.274 6.587 42.053 1.00 78.62 203 SER A N 1
ATOM 1620 C CA . SER A 1 203 ? -21.463 6.098 42.738 1.00 78.62 203 SER A CA 1
ATOM 1621 C C . SER A 1 203 ? -21.126 4.756 43.374 1.00 78.62 203 SER A C 1
ATOM 1623 O O . SER A 1 203 ? -21.080 3.723 42.700 1.00 78.62 203 SER A O 1
ATOM 1625 N N . ALA A 1 204 ? -20.871 4.765 44.684 1.00 74.31 204 ALA A N 1
ATOM 1626 C CA . ALA A 1 204 ? -20.867 3.532 45.458 1.00 74.31 204 ALA A CA 1
ATOM 1627 C C . ALA A 1 204 ? -22.271 2.920 45.369 1.00 74.31 204 ALA A C 1
ATOM 1629 O O . ALA A 1 204 ? -23.263 3.582 45.683 1.00 74.31 204 ALA A O 1
ATOM 1630 N N . ALA A 1 205 ? -22.363 1.677 44.898 1.00 73.19 205 ALA A N 1
ATOM 1631 C CA . ALA A 1 205 ? -23.656 1.026 44.749 1.00 73.19 205 ALA A CA 1
ATOM 1632 C C . ALA A 1 205 ? -24.317 0.885 46.126 1.00 73.19 205 ALA A C 1
ATOM 1634 O O . ALA A 1 205 ? -23.671 0.480 47.100 1.00 73.19 205 ALA A O 1
ATOM 1635 N N . THR A 1 206 ? -25.601 1.232 46.214 1.00 70.31 206 THR A N 1
ATOM 1636 C CA . THR A 1 206 ? -26.399 0.990 47.416 1.00 70.31 206 THR A CA 1
ATOM 1637 C C . THR A 1 206 ? -26.613 -0.512 47.518 1.00 70.31 206 THR A C 1
ATOM 1639 O O . THR A 1 206 ? -27.375 -1.097 46.750 1.00 70.31 206 THR A O 1
ATOM 1642 N N . VAL A 1 207 ? -25.867 -1.157 48.410 1.00 72.12 207 VAL A N 1
ATOM 1643 C CA . VAL A 1 207 ? -25.866 -2.612 48.483 1.00 72.12 207 VAL A CA 1
ATOM 1644 C C . VAL A 1 207 ? -27.140 -3.089 49.171 1.00 72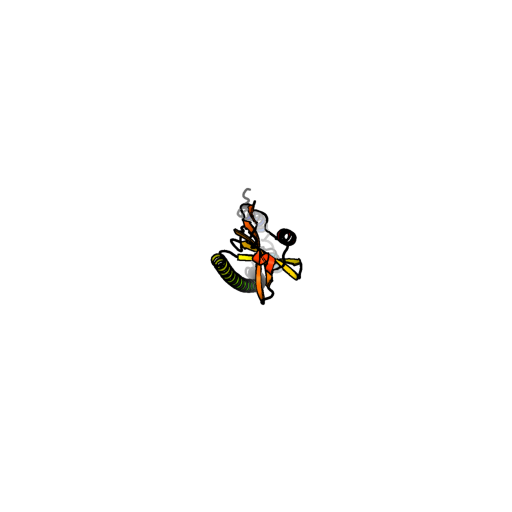.12 207 VAL A C 1
ATOM 1646 O O . VAL A 1 207 ? -27.412 -2.725 50.313 1.00 72.12 207 VAL A O 1
ATOM 1649 N N . ASN A 1 208 ? -27.929 -3.901 48.471 1.00 76.50 208 ASN A N 1
ATOM 1650 C CA . ASN A 1 208 ? -29.144 -4.484 49.025 1.00 76.50 208 ASN A CA 1
ATOM 1651 C C . ASN A 1 208 ? -28.775 -5.529 50.094 1.00 76.50 208 ASN A C 1
ATOM 1653 O O . ASN A 1 208 ? -28.041 -6.476 49.805 1.00 76.50 208 ASN A O 1
ATOM 1657 N N . SER A 1 209 ? -29.300 -5.374 51.313 1.00 76.62 209 SER A N 1
ATOM 1658 C CA . SER A 1 209 ? -29.034 -6.282 52.438 1.00 76.62 209 SER A CA 1
ATOM 1659 C C . SER A 1 209 ? -29.395 -7.733 52.119 1.00 76.62 209 SER A C 1
ATOM 1661 O O . SER A 1 209 ? -28.653 -8.635 52.488 1.00 76.62 209 SER A O 1
ATOM 1663 N N . SER A 1 210 ? -30.454 -7.961 51.336 1.00 77.94 210 SER A N 1
ATOM 1664 C CA . SER A 1 210 ? -30.846 -9.313 50.913 1.00 77.94 210 SER A CA 1
ATOM 1665 C C . SER A 1 210 ? -29.801 -10.006 50.028 1.00 77.94 210 SER A C 1
ATOM 1667 O O . SER A 1 210 ? -29.644 -11.221 50.100 1.00 77.94 210 SER A O 1
ATOM 1669 N N . VAL A 1 211 ? -29.044 -9.252 49.222 1.00 80.94 211 VAL A N 1
ATOM 1670 C CA . VAL A 1 211 ? -27.975 -9.795 48.363 1.00 80.94 211 VAL A CA 1
ATOM 1671 C C . VAL A 1 211 ? -26.719 -10.096 49.185 1.00 80.94 211 VAL A C 1
ATOM 1673 O O . VAL A 1 211 ? -26.026 -11.073 48.910 1.00 80.94 211 VAL A O 1
ATOM 1676 N N . LEU A 1 212 ? -26.445 -9.292 50.219 1.00 83.31 212 LEU A N 1
ATOM 1677 C CA . LEU A 1 212 ? -25.357 -9.546 51.168 1.00 83.31 212 LEU A CA 1
ATOM 1678 C C . LEU A 1 212 ? -25.608 -10.799 51.995 1.00 83.31 212 LEU A C 1
ATOM 1680 O O . LEU A 1 212 ? -24.710 -11.626 52.119 1.00 83.31 212 LEU A O 1
ATOM 1684 N N . GLU A 1 213 ? -26.823 -10.946 52.521 1.00 81.69 213 GLU A N 1
ATOM 1685 C CA . GLU A 1 213 ? -27.229 -12.124 53.286 1.00 81.69 213 GLU A CA 1
ATOM 1686 C C . GLU A 1 213 ? -27.207 -13.378 52.408 1.00 81.69 213 GLU A C 1
ATOM 1688 O O . GLU A 1 213 ? -26.570 -14.361 52.773 1.00 81.69 213 GLU A O 1
ATOM 1693 N N . ALA A 1 214 ? -27.797 -13.326 51.208 1.00 81.44 214 ALA A N 1
ATOM 1694 C CA . ALA A 1 214 ? -27.805 -14.463 50.284 1.00 81.44 214 ALA A CA 1
ATOM 1695 C C . ALA A 1 214 ? -26.398 -14.883 49.826 1.00 81.44 214 ALA A C 1
ATOM 1697 O O . ALA A 1 214 ? -26.148 -16.059 49.583 1.00 81.44 214 ALA A O 1
ATOM 1698 N N . GLY A 1 215 ? -25.477 -13.927 49.694 1.00 81.00 215 GLY A N 1
ATOM 1699 C CA . GLY A 1 215 ? -24.087 -14.194 49.334 1.00 81.00 215 GLY A CA 1
ATOM 1700 C C . GLY A 1 215 ? -23.157 -14.434 50.523 1.00 81.00 215 GLY A C 1
ATOM 1701 O O . GLY A 1 215 ? -21.968 -14.672 50.312 1.00 81.00 215 GLY A O 1
ATOM 1702 N N . ASN A 1 216 ? -23.655 -14.354 51.764 1.00 85.62 216 ASN A N 1
ATOM 1703 C CA . ASN A 1 216 ? -22.842 -14.335 52.983 1.00 85.62 216 ASN A CA 1
ATOM 1704 C C . ASN A 1 216 ? -21.645 -13.367 52.865 1.00 85.62 216 ASN A C 1
ATOM 1706 O O . ASN A 1 216 ? -20.497 -13.746 53.109 1.00 85.62 216 ASN A O 1
ATOM 1710 N N . PHE A 1 217 ? -21.885 -12.145 52.387 1.00 87.44 217 PHE A N 1
ATOM 1711 C CA . PHE A 1 217 ? -20.859 -11.109 52.250 1.00 87.44 217 PHE A CA 1
ATOM 1712 C C . PHE A 1 217 ? -20.875 -10.178 53.459 1.00 87.44 217 PHE A C 1
ATOM 1714 O O . PHE A 1 217 ? -21.917 -9.630 53.820 1.00 87.44 217 PHE A O 1
ATOM 1721 N N . THR A 1 218 ? -19.713 -9.944 54.063 1.00 87.44 218 THR A N 1
ATOM 1722 C CA . THR A 1 218 ? -19.573 -8.922 55.109 1.00 87.44 218 THR A CA 1
ATOM 1723 C C . THR A 1 218 ? -19.290 -7.546 54.506 1.00 87.44 218 THR A C 1
ATOM 1725 O O . THR A 1 218 ? -18.777 -7.429 53.394 1.00 87.44 218 THR A O 1
ATOM 1728 N N . ALA A 1 219 ? -19.555 -6.474 55.259 1.00 85.25 219 ALA A N 1
ATOM 1729 C CA . ALA A 1 219 ? -19.233 -5.116 54.812 1.00 85.25 219 ALA A CA 1
ATOM 1730 C C . ALA A 1 219 ? -17.738 -4.943 54.473 1.00 85.25 219 ALA A C 1
ATOM 1732 O O . ALA A 1 219 ? -17.403 -4.285 53.492 1.00 85.25 219 ALA A O 1
ATOM 1733 N N . SER A 1 220 ? -16.837 -5.579 55.234 1.00 87.38 220 SER A N 1
ATOM 1734 C CA . SER A 1 220 ? -15.397 -5.530 54.956 1.00 87.38 220 SER A CA 1
ATOM 1735 C C . SER A 1 220 ? -15.032 -6.244 53.655 1.00 87.38 220 SER A C 1
ATOM 1737 O O . SER A 1 220 ? -14.180 -5.772 52.913 1.00 87.38 220 SER A O 1
ATOM 1739 N N . GLU A 1 221 ? -15.690 -7.364 53.349 1.00 89.12 221 GLU A N 1
ATOM 1740 C CA . GLU A 1 221 ? -15.480 -8.079 52.090 1.00 89.12 221 GLU A CA 1
ATOM 1741 C C . GLU A 1 221 ? -15.943 -7.258 50.883 1.00 89.12 221 GLU A C 1
ATOM 1743 O O . GLU A 1 221 ? -15.267 -7.251 49.857 1.00 89.12 221 GLU A O 1
ATOM 1748 N N . VAL A 1 222 ? -17.049 -6.520 51.005 1.00 88.31 222 VAL A N 1
ATOM 1749 C CA . VAL A 1 222 ? -17.504 -5.618 49.937 1.00 88.31 222 VAL A CA 1
ATOM 1750 C C . VAL A 1 222 ? -16.481 -4.518 49.666 1.00 88.31 222 VAL A C 1
ATOM 1752 O O . VAL A 1 222 ? -16.203 -4.228 48.504 1.00 88.31 222 VAL A O 1
ATOM 1755 N N . GLU A 1 223 ? -15.892 -3.925 50.705 1.00 88.19 223 GLU A N 1
ATOM 1756 C CA . GLU A 1 223 ? -14.852 -2.902 50.539 1.00 88.19 223 GLU A CA 1
ATOM 1757 C C . GLU A 1 223 ? -13.573 -3.468 49.906 1.00 88.19 223 GLU A C 1
ATOM 1759 O O . GLU A 1 223 ? -12.996 -2.851 49.010 1.00 88.19 223 GLU A O 1
ATOM 1764 N N . GLU A 1 224 ? -13.164 -4.683 50.281 1.00 89.81 224 GLU A N 1
ATOM 1765 C CA . GLU A 1 224 ? -12.060 -5.374 49.604 1.00 89.81 224 GLU A CA 1
ATOM 1766 C C . GLU A 1 224 ? -12.365 -5.629 48.120 1.00 89.81 224 GLU A C 1
ATOM 1768 O O . GLU A 1 224 ? -11.504 -5.425 47.265 1.00 89.81 224 GLU A O 1
ATOM 1773 N N . ALA A 1 225 ? -13.590 -6.052 47.794 1.00 89.56 225 ALA A N 1
ATOM 1774 C CA . ALA A 1 225 ? -14.009 -6.271 46.413 1.00 89.56 225 ALA A CA 1
ATOM 1775 C C . ALA A 1 225 ? -14.044 -4.959 45.613 1.00 89.56 225 ALA A C 1
ATOM 1777 O O . ALA A 1 225 ? -13.614 -4.929 44.458 1.00 89.56 225 ALA A O 1
ATOM 1778 N N . ARG A 1 226 ? -14.489 -3.857 46.232 1.00 89.81 226 ARG A N 1
ATOM 1779 C CA . ARG A 1 226 ? -14.457 -2.508 45.641 1.00 89.81 226 ARG A CA 1
ATOM 1780 C C . ARG A 1 226 ? -13.036 -2.066 45.306 1.00 89.81 226 ARG A C 1
ATOM 1782 O O . ARG A 1 226 ? -12.820 -1.517 44.229 1.00 89.81 226 ARG A O 1
ATOM 1789 N N . ALA A 1 227 ? -12.062 -2.364 46.166 1.00 89.38 227 ALA A N 1
ATOM 1790 C CA . ALA A 1 227 ? -10.654 -2.052 45.911 1.00 89.38 227 ALA A CA 1
ATOM 1791 C C . ALA A 1 227 ? -10.065 -2.818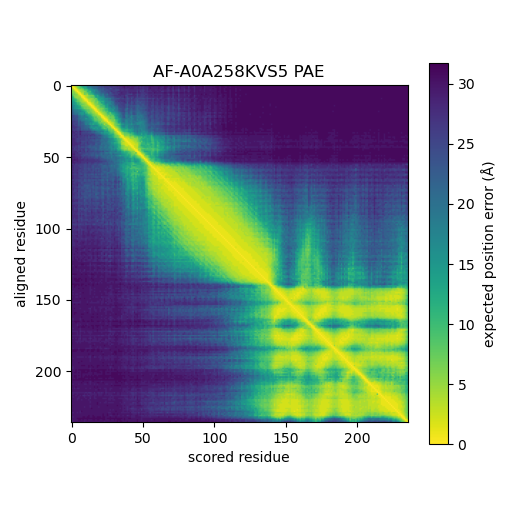 44.707 1.00 89.38 227 ALA A C 1
ATOM 1793 O O . ALA A 1 227 ? -9.054 -2.404 44.138 1.00 89.38 227 ALA A O 1
ATOM 1794 N N . LEU A 1 228 ? -10.691 -3.924 44.287 1.00 91.44 228 LEU A N 1
ATOM 1795 C CA . LEU A 1 228 ? -10.274 -4.682 43.107 1.00 91.44 228 LEU A CA 1
ATOM 1796 C C . LEU A 1 228 ? -10.842 -4.124 41.795 1.00 91.44 228 LEU A C 1
ATOM 1798 O O . LEU A 1 228 ? -10.310 -4.467 40.732 1.00 91.44 228 LEU A O 1
ATOM 1802 N N . CYS A 1 229 ? -11.855 -3.254 41.840 1.00 90.00 229 CYS A N 1
ATOM 1803 C CA . CYS A 1 229 ? -12.447 -2.652 40.646 1.00 90.00 229 CYS A CA 1
ATOM 1804 C C . CYS A 1 229 ? -11.394 -1.902 39.819 1.00 90.00 229 CYS A C 1
ATOM 1806 O O . CYS A 1 229 ? -10.658 -1.056 40.324 1.00 90.00 229 CYS A O 1
ATOM 1808 N N . ALA A 1 230 ? -11.307 -2.230 38.532 1.00 88.31 230 ALA A N 1
ATOM 1809 C CA . ALA A 1 230 ? -10.321 -1.668 37.612 1.00 88.31 230 ALA A CA 1
ATOM 1810 C C . ALA A 1 230 ? -10.930 -0.508 36.814 1.00 88.31 230 ALA A C 1
ATOM 1812 O O . ALA A 1 230 ? -11.037 -0.577 35.591 1.00 88.31 230 ALA A O 1
ATOM 1813 N N . PHE A 1 231 ? -11.397 0.531 37.511 1.00 86.88 231 PHE A N 1
ATOM 1814 C CA . PHE A 1 231 ? -11.979 1.690 36.838 1.00 86.88 231 PHE A CA 1
ATOM 1815 C C . PHE A 1 231 ? -10.912 2.451 36.034 1.00 86.88 231 PHE A C 1
ATOM 1817 O O . PHE A 1 231 ? -9.776 2.584 36.501 1.00 86.88 231 PHE A O 1
ATOM 1824 N N . PRO A 1 232 ? -11.249 2.942 34.829 1.00 83.25 232 PRO A N 1
ATOM 1825 C CA . PRO A 1 232 ? -10.352 3.794 34.061 1.00 83.25 232 PRO A CA 1
ATOM 1826 C C . PRO A 1 232 ? -10.111 5.110 34.810 1.00 83.25 232 PRO A C 1
ATOM 1828 O O . PRO A 1 232 ? -10.974 5.580 35.552 1.00 83.25 232 PRO A O 1
ATOM 1831 N N . ALA A 1 233 ? -8.940 5.716 34.606 1.00 76.56 233 ALA A N 1
ATOM 1832 C CA . ALA A 1 233 ? -8.685 7.058 35.115 1.00 76.56 233 ALA A CA 1
ATOM 1833 C C . ALA A 1 233 ? -9.729 8.036 34.542 1.00 76.56 233 ALA A C 1
ATOM 1835 O O . ALA A 1 233 ? -10.112 7.931 33.371 1.00 76.56 233 ALA A O 1
ATOM 1836 N N . SER A 1 234 ? -10.202 8.972 35.369 1.00 66.56 234 SER A N 1
ATOM 1837 C CA . SER A 1 234 ? -11.035 10.089 34.913 1.00 66.56 234 SER A CA 1
ATOM 1838 C C . SER A 1 234 ? -10.315 10.823 33.782 1.00 66.56 234 SER A C 1
ATOM 1840 O O . SER A 1 234 ? -9.119 11.097 33.908 1.00 66.56 234 SER A O 1
ATOM 1842 N N . GLY A 1 235 ? -11.025 11.087 32.683 1.00 57.81 235 GLY A N 1
ATOM 1843 C CA . GLY A 1 235 ? -10.453 11.738 31.505 1.00 57.81 235 GLY A CA 1
ATOM 1844 C C . GLY A 1 235 ? -9.832 13.086 31.872 1.00 57.81 235 GLY A C 1
ATOM 1845 O O . GLY A 1 235 ? -10.437 13.862 32.611 1.00 57.81 235 GLY A O 1
ATOM 1846 N N . SER A 1 236 ? -8.606 13.319 31.401 1.00 37.75 236 SER A N 1
ATOM 1847 C CA . SER A 1 236 ? -7.915 14.614 31.438 1.00 37.75 236 SER A CA 1
ATOM 1848 C C . SER A 1 236 ? -8.484 15.581 30.412 1.00 37.75 236 SER A C 1
ATOM 1850 O O . SER A 1 236 ? -8.663 15.114 29.263 1.00 37.75 236 SER A O 1
#

Mean predicted aligned error: 19.33 Å

Nearest PDB structures (foldseek):
  6ta7-assembly3_D  TM=4.940E-01  e=1.470E+00  Homo sapiens
  7xhg-assembly2_C  TM=4.755E-01  e=1.845E+00  Homo sapiens
  6isl-assembly1_B-2  TM=4.418E-01  e=1.470E+00  Streptomyces xiamenensis 318
  7s17-assembly1_A  TM=4.030E-01  e=3.072E+00  Homo sapiens
  5drv-assembly1_A-2  TM=4.477E-01  e=5.416E+00  Homo sapiens

Sequence (236 aa):
MASGFVDLLTVGAVGTIAFGVGVIVLFNISSTMPKDPIVAKALCFLELPYESDEGSCFKTRLKQGLSEMERVYEQQKQQREQEFQQKERELDATIQKRTEELAALDQRRQTLEGEKAQITQARSELEGQIKKLEEIERASTSFNLFSEKSWKRGLKVTTGIEYKSFVQSQDWTKSWCYVQFDMDNGVRAQLDLGRHFPDGSVSAATVNSSVLEAGNFTASEVEEARALCAFPASGS

Radius of gyration: 60.52 Å; Cα contacts (8 Å, |Δi|>4): 193; chains: 1; bounding box: 103×59×143 Å